Protein 7M3P (pdb70)

Organism: Saccharomyces cerevisiae (strain ATCC 204508 / S288c) (NCBI:txid559292)

Sequence (332 aa):
GERKISRIHLVSEPSITHFLQVSWEKTLESGFVITLTDGHSAWTGTVSESEISQEADDMAMEKGKYVGELRKALLSVYTFNFSKESCYFFFEKNLKDVSFRLGSFNLEKVENPAEVIRELICYCLDEIKSLKHEIKELRKEKNDTLNNYDTLEEETDDLKNRLQALEKRKISRIHLVSEPSITHFLQVSWTLESGFVITLTDGHSAWTGTVSESEISQEADDMAMEKGKYVGELRKALLSVYTFNFSKESCYFFFEKNLKDVSFRLGSFNLEKVENPAEVIRELICYCLDEIKSLKHEIKELRKEKNDTLNNYDTLEEETDDLKNRLQALEK

Structure (mmCIF, N/CA/C/O backbone):
data_7M3P
#
_entry.id   7M3P
#
_cell.length_a   38.131
_cell.length_b   52.168
_cell.length_c   55.916
_cell.angle_alpha   100.804
_cell.angle_beta   94.148
_cell.angle_gamma   112.831
#
_symmetry.space_group_name_H-M   'P 1'
#
loop_
_entity.id
_entity.type
_entity.pdbx_description
1 polyme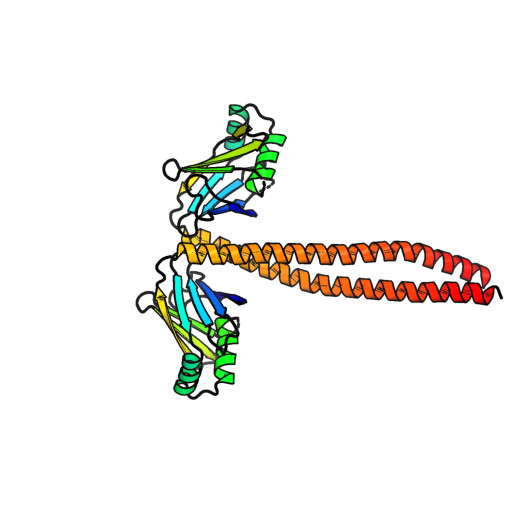r Xrcc4-Spc110p(164-207)
2 water water
#
loop_
_atom_site.group_PDB
_atom_site.id
_atom_site.type_symbol
_atom_site.label_atom_id
_atom_site.label_alt_id
_atom_site.label_comp_id
_atom_site.label_asym_id
_atom_site.label_entity_id
_atom_site.label_seq_id
_atom_site.pdbx_PDB_ins_code
_atom_site.Cartn_x
_atom_site.Cartn_y
_atom_site.Cartn_z
_atom_site.occupancy
_atom_site.B_iso_or_equiv
_atom_site.auth_seq_id
_atom_site.auth_comp_id
_atom_site.auth_asym_id
_atom_site.auth_atom_id
_atom_site.pdbx_PDB_model_num
ATOM 1 N N . GLY A 1 8 ? -12.99431 -35.29092 40.41110 1.000 65.60912 1 GLY A N 1
ATOM 2 C CA . GLY A 1 8 ? -12.49171 -35.64952 41.77083 1.000 63.25176 1 GLY A CA 1
ATOM 3 C C . GLY A 1 8 ? -12.16377 -34.43732 42.62449 1.000 60.02485 1 GLY A C 1
ATOM 4 O O . GLY A 1 8 ? -12.44416 -33.30222 42.23630 1.000 61.68482 1 GLY A O 1
ATOM 8 N N . GLU A 1 9 ? -11.56832 -34.67542 43.79221 1.000 55.41133 2 GLU A N 1
ATOM 9 C CA . GLU A 1 9 ? -11.22291 -33.61514 44.72422 1.000 50.88415 2 GLU A CA 1
ATOM 10 C C . GLU A 1 9 ? -9.71022 -33.53831 44.88597 1.000 43.25865 2 GLU A C 1
ATOM 11 O O . GLU A 1 9 ? -8.96948 -34.45174 44.50622 1.000 41.61631 2 GLU A O 1
ATOM 23 N N . ARG A 1 10 ? -9.25477 -32.42233 45.44497 1.000 38.68069 3 ARG A N 1
ATOM 24 C CA . ARG A 1 10 ? -7.83537 -32.23615 45.68552 1.000 34.30382 3 ARG A CA 1
ATOM 25 C C . ARG A 1 10 ? -7.65182 -31.30052 46.86531 1.000 33.30078 3 ARG A C 1
ATOM 26 O O . ARG A 1 10 ? -8.57993 -30.60886 47.29652 1.000 33.67096 3 ARG A O 1
ATOM 47 N N . LYS A 1 11 ? -6.42986 -31.29732 47.37791 1.000 32.40875 4 LYS A N 1
ATOM 48 C CA . LYS A 1 11 ? -6.00400 -30.36541 48.40471 1.000 33.94660 4 LYS A CA 1
ATOM 49 C C . LYS A 1 11 ? -4.59188 -29.93151 48.05592 1.000 30.94365 4 LYS A C 1
ATOM 50 O O . LYS A 1 11 ? -3.73722 -30.77738 47.76875 1.000 29.47002 4 LYS A O 1
ATOM 69 N N . ILE A 1 12 ? -4.36519 -28.62058 48.04575 1.000 30.31923 5 ILE A N 1
ATOM 70 C CA . ILE A 1 12 ? -3.05830 -28.03325 47.77366 1.000 28.81069 5 ILE A CA 1
ATOM 71 C C . ILE A 1 12 ? -2.54629 -27.44986 49.07831 1.000 30.32125 5 ILE A C 1
ATOM 72 O O . ILE A 1 12 ? -3.22946 -26.63412 49.70583 1.000 31.34372 5 ILE A O 1
ATOM 88 N N . SER A 1 13 ? -1.34522 -27.85246 49.47787 1.000 28.59687 6 SER A N 1
ATOM 89 C CA . SER A 1 13 ? -0.76279 -27.40428 50.73117 1.000 29.75758 6 SER A CA 1
ATOM 90 C C . SER A 1 13 ? 0.61591 -26.82173 50.47018 1.000 26.99818 6 SER A C 1
ATOM 91 O O . SER A 1 13 ? 1.31855 -27.25573 49.55656 1.000 26.85948 6 SER A O 1
ATOM 99 N N . ARG A 1 14 ? 0.98684 -25.82791 51.26535 1.000 25.56772 7 ARG A N 1
ATOM 100 C CA . ARG A 1 14 ? 2.33447 -25.28550 51.24756 1.000 24.65022 7 ARG A CA 1
ATOM 101 C C . ARG A 1 14 ? 3.18043 -26.03631 52.26667 1.000 23.57913 7 ARG A C 1
ATOM 102 O O . ARG A 1 14 ? 2.75814 -26.22475 53.40922 1.000 23.73121 7 ARG A O 1
ATOM 123 N N . ILE A 1 15 ? 4.36626 -26.48044 51.84443 1.000 24.11156 8 ILE A N 1
ATOM 124 C CA . ILE A 1 15 ? 5.30542 -27.14347 52.73820 1.000 25.88791 8 ILE A CA 1
ATOM 125 C C . ILE A 1 15 ? 6.70177 -26.58932 52.50804 1.000 26.04632 8 ILE A C 1
ATOM 126 O O . ILE A 1 15 ? 7.00061 -26.00356 51.46581 1.000 25.98348 8 ILE A O 1
ATOM 142 N N . HIS A 1 16 ? 7.55423 -26.77805 53.50914 1.000 28.12964 9 HIS A N 1
ATOM 143 C CA . HIS A 1 16 ? 8.98250 -26.54207 53.38294 1.000 29.89501 9 HIS A CA 1
ATOM 144 C C . HIS A 1 16 ? 9.72204 -27.86705 53.51535 1.000 30.37578 9 HIS A C 1
ATOM 145 O O . HIS A 1 16 ? 9.32482 -28.73835 54.29459 1.000 30.33154 9 HIS A O 1
ATOM 159 N N . LEU A 1 17 ? 10.78508 -28.02016 52.73081 1.000 31.43547 10 LEU A N 1
ATOM 160 C CA . LEU A 1 17 ? 11.59735 -29.22287 52.74426 1.000 34.18502 10 LEU A CA 1
ATOM 161 C C . LEU A 1 17 ? 12.78840 -29.04001 53.67043 1.000 34.77767 10 LEU A C 1
ATOM 162 O O . LEU A 1 17 ? 13.38685 -27.96143 53.72464 1.000 35.31703 10 LEU A O 1
ATOM 178 N N . VAL A 1 18 ? 13.12876 -30.10712 54.39894 1.000 36.30703 11 VAL A N 1
ATOM 179 C CA . VAL A 1 18 ? 14.27916 -30.05361 55.29701 1.000 38.19016 11 VAL A CA 1
ATOM 180 C C . VAL A 1 18 ? 15.51863 -29.60429 54.53930 1.000 42.16009 11 VAL A C 1
ATOM 181 O O . VAL A 1 18 ? 16.31571 -28.80916 55.04808 1.000 43.11025 11 VAL A O 1
ATOM 194 N N . SER A 1 19 ? 15.69041 -30.08490 53.30520 1.000 45.24770 12 SER A N 1
ATOM 195 C CA . SER A 1 19 ? 16.90282 -29.82091 52.53702 1.000 50.96357 12 SER A CA 1
ATOM 196 C C . SER A 1 19 ? 16.84229 -28.53667 51.71340 1.000 51.33252 12 SER A C 1
ATOM 197 O O . SER A 1 19 ? 17.84686 -28.17547 51.09081 1.000 54.86466 12 SER A O 1
ATOM 205 N N . GLU A 1 20 ? 15.70752 -27.84524 51.68056 1.000 48.49480 13 GLU A N 1
ATOM 206 C CA . GLU A 1 20 ? 15.57881 -26.56604 50.97548 1.000 49.01092 13 GLU A CA 1
ATOM 207 C C . GLU A 1 20 ? 14.69048 -25.64450 51.79153 1.000 42.75144 13 GLU A C 1
ATOM 208 O O . GLU A 1 20 ? 13.60460 -25.24240 51.34850 1.000 40.56768 13 GLU A O 1
ATOM 220 N N . PRO A 1 21 ? 15.12212 -25.26118 52.99522 1.000 40.04582 14 PRO A N 1
ATOM 221 C CA . PRO A 1 21 ? 14.20722 -24.57254 53.91790 1.000 35.96395 14 PRO A CA 1
ATOM 222 C C . PRO A 1 21 ? 13.71663 -23.22018 53.42543 1.000 32.83501 14 PRO A C 1
ATOM 223 O O . PRO A 1 21 ? 12.65397 -22.77431 53.87295 1.000 30.80063 14 PRO A O 1
ATOM 234 N N . SER A 1 22 ? 14.44566 -22.54128 52.53631 1.000 33.95494 15 SER A N 1
ATOM 235 C CA . SER A 1 22 ? 14.04165 -21.19189 52.13898 1.000 33.46997 15 SER A CA 1
ATOM 236 C C . SER A 1 22 ? 12.85218 -21.16778 51.17765 1.000 34.08515 15 SER A C 1
ATOM 237 O O . SER A 1 22 ? 12.05876 -20.22025 51.21127 1.000 33.68527 15 SER A O 1
ATOM 245 N N . ILE A 1 23 ? 12.71876 -22.16334 50.31882 1.000 34.78241 16 ILE A N 1
ATOM 246 C CA . ILE A 1 23 ? 11.77882 -22.12298 49.20276 1.000 33.85944 16 ILE A CA 1
ATOM 247 C C . ILE A 1 23 ? 10.47013 -22.78353 49.60883 1.000 30.80952 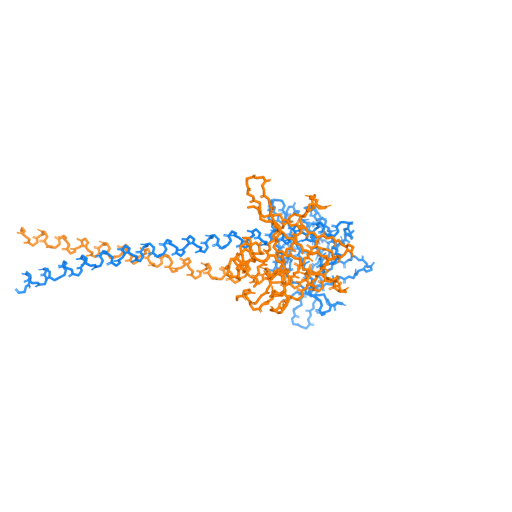16 ILE A C 1
ATOM 248 O O . ILE A 1 23 ? 10.46152 -23.83923 50.24877 1.000 29.34435 16 ILE A O 1
ATOM 264 N N . THR A 1 24 ? 9.35371 -22.17527 49.22221 1.000 28.04662 17 THR A N 1
ATOM 265 C CA . THR A 1 24 ? 8.06073 -22.80985 49.41801 1.000 26.54216 17 THR A CA 1
ATOM 266 C C . THR A 1 24 ? 7.82725 -23.83441 48.31591 1.000 24.42659 17 THR A C 1
ATOM 267 O O . THR A 1 24 ? 8.01320 -23.54228 47.13224 1.000 25.35849 17 THR A O 1
ATOM 278 N N . HIS A 1 25 ? 7.47556 -25.04913 48.71306 1.000 23.12420 18 HIS A N 1
ATOM 279 C CA . HIS A 1 25 ? 7.01110 -26.07343 47.79824 1.000 23.53388 18 HIS A CA 1
ATOM 280 C C . HIS A 1 25 ? 5.51371 -26.24935 47.99009 1.000 22.25816 18 HIS A C 1
ATOM 281 O O . HIS A 1 25 ? 4.95546 -25.90517 49.03470 1.000 22.36326 18 HIS A O 1
ATOM 295 N N . PHE A 1 26 ? 4.86760 -26.78632 46.96366 1.000 22.76568 19 PHE A N 1
ATOM 296 C CA . PHE A 1 26 ? 3.43711 -27.03408 46.98338 1.000 23.21501 19 PHE A CA 1
ATOM 297 C C . PHE A 1 26 ? 3.22125 -28.52805 46.84212 1.000 25.23434 19 PHE A C 1
ATOM 298 O O . PHE A 1 26 ? 3.83747 -29.17540 45.98860 1.000 26.09672 19 PHE A O 1
ATOM 315 N N . LEU A 1 27 ? 2.37927 -29.06514 47.70544 1.000 26.42344 20 LEU A N 1
ATOM 316 C CA . LEU A 1 27 ? 1.97780 -30.45939 47.66912 1.000 29.46400 20 LEU A CA 1
ATOM 317 C C . LEU A 1 27 ? 0.52455 -30.51400 47.22898 1.000 30.00022 20 LEU A C 1
ATOM 318 O O . LEU A 1 27 ? -0.34502 -29.93992 47.88969 1.000 30.04758 20 LEU A O 1
ATOM 334 N N . GLN A 1 28 ? 0.27279 -31.18111 46.10878 1.000 34.14226 21 GLN A N 1
ATOM 335 C CA . GLN A 1 28 ? -1.06750 -31.34016 45.55739 1.000 32.96341 21 GLN A CA 1
ATOM 336 C C . GLN A 1 28 ? -1.43493 -32.81448 45.63226 1.000 31.41036 21 GLN A C 1
ATOM 337 O O . GLN A 1 28 ? -0.83698 -33.64780 44.93971 1.000 32.16373 21 GLN A O 1
ATOM 351 N N . VAL A 1 29 ? -2.40810 -33.13716 46.47211 1.000 30.63306 22 VAL A N 1
ATOM 352 C CA . VAL A 1 29 ? -2.91629 -34.49667 46.60114 1.000 29.33540 22 VAL A CA 1
ATOM 353 C C . VAL A 1 29 ? -4.33096 -34.51662 46.05649 1.000 29.09677 22 VAL A C 1
ATOM 354 O O . VAL A 1 29 ? -5.15288 -33.65820 46.40662 1.000 27.85937 22 VAL A O 1
ATOM 367 N N . SER A 1 30 ? -4.61508 -35.48812 45.19865 1.000 30.20673 23 SER A N 1
ATOM 368 C CA . SER A 1 30 ? -5.92573 -35.61282 44.59393 1.000 33.10554 23 SER A CA 1
ATOM 369 C C . SER A 1 30 ? -6.35793 -37.06662 44.62444 1.000 36.34203 23 SER A C 1
ATOM 370 O O . SER A 1 30 ? -5.53173 -37.98273 44.66877 1.000 35.61281 23 SER A O 1
ATOM 378 N N . TRP A 1 31 ? -7.66569 -37.26932 44.59736 1.000 40.06265 24 TRP A N 1
ATOM 379 C CA . TRP A 1 31 ? -8.20993 -38.61413 44.62183 1.000 46.09575 24 TRP A CA 1
ATOM 380 C C . TRP A 1 31 ? -9.51247 -38.62953 43.83890 1.000 50.94458 24 TRP A C 1
ATOM 381 O O . TRP A 1 31 ? -10.29607 -37.67629 43.90084 1.000 50.37821 24 TRP A O 1
ATOM 402 N N . GLU A 1 32 ? -9.71609 -39.70814 43.07970 1.000 56.27766 25 GLU A N 1
ATOM 403 C CA . GLU A 1 32 ? -10.92833 -39.85235 42.28099 1.000 62.87807 25 GLU A CA 1
ATOM 404 C C . GLU A 1 32 ? -12.12409 -40.17431 43.16642 1.000 64.07541 25 GLU A C 1
ATOM 405 O O . GLU A 1 32 ? -13.14544 -39.47868 43.13182 1.000 66.12136 25 GLU A O 1
ATOM 417 N N . LYS A 1 33 ? -12.01746 -41.23746 43.96060 1.000 62.84657 26 LYS A N 1
ATOM 418 C CA . LYS A 1 33 ? -13.08960 -41.62615 44.86612 1.000 62.99849 26 LYS A CA 1
ATOM 419 C C . LYS A 1 33 ? -12.81176 -41.10045 46.26535 1.000 58.40426 26 LYS A C 1
ATOM 420 O O . LYS A 1 33 ? -13.43411 -40.13182 46.70880 1.000 58.10281 26 LYS A O 1
ATOM 439 N N . THR A 1 34 ? -11.88211 -41.74150 46.96607 1.000 55.40488 27 THR A N 1
ATOM 440 C CA . THR A 1 34 ? -11.49171 -41.33382 48.30412 1.000 53.15628 27 THR A CA 1
ATOM 441 C C . THR A 1 34 ? -10.00024 -41.58584 48.46049 1.000 48.27523 27 THR A C 1
ATOM 442 O O . THR A 1 34 ? -9.39648 -42.35769 47.71163 1.000 47.54429 27 THR A O 1
ATOM 453 N N . LEU A 1 35 ? -9.40619 -40.89630 49.43262 1.000 44.96568 28 LEU A N 1
ATOM 454 C CA . LEU A 1 35 ? -7.98028 -41.04489 49.68474 1.000 43.03613 28 LEU A CA 1
ATOM 455 C C . LEU A 1 35 ? -7.62137 -42.50112 49.94181 1.000 44.75015 28 LEU A C 1
ATOM 456 O O . LEU A 1 35 ? -6.61639 -43.00786 49.42868 1.000 44.24794 28 LEU A O 1
ATOM 472 N N . GLU A 1 36 ? -8.44924 -43.19806 50.71901 1.000 46.98347 29 GLU A N 1
ATOM 473 C CA . GLU A 1 36 ? -8.16330 -44.58293 51.06227 1.000 50.93530 29 GLU A CA 1
ATOM 474 C C . GLU A 1 36 ? -8.21538 -45.50676 49.85198 1.000 47.80236 29 GLU A C 1
ATOM 475 O O . GLU A 1 36 ? -7.64957 -46.60033 49.90337 1.000 49.09075 29 GLU A O 1
ATOM 487 N N . SER A 1 37 ? -8.85471 -45.09692 48.75711 1.000 47.63496 30 SER A N 1
ATOM 488 C CA . SER A 1 37 ? -8.98308 -45.96148 47.59266 1.000 49.37489 30 SER A CA 1
ATOM 489 C C . SER A 1 37 ? -7.99766 -45.59935 46.48861 1.000 47.19608 30 SER A C 1
ATOM 490 O O . SER A 1 37 ? -8.14896 -46.06292 45.35460 1.000 48.30984 30 SER A O 1
ATOM 498 N N . GLY A 1 38 ? -6.98611 -44.79693 46.80016 1.000 45.13949 31 GLY A N 1
ATOM 499 C CA . GLY A 1 38 ? -5.98369 -44.42239 45.82312 1.000 43.15377 31 GLY A CA 1
ATOM 500 C C . GLY A 1 38 ? -5.92299 -42.92578 45.61150 1.000 39.54390 31 GLY A C 1
ATOM 501 O O . GLY A 1 38 ? -6.95948 -42.26148 45.53318 1.000 40.63335 31 GLY A O 1
ATOM 505 N N . PHE A 1 39 ? -4.71661 -42.37809 45.52013 1.000 36.95687 32 PHE A N 1
ATOM 506 C CA . PHE A 1 39 ? -4.56504 -40.94663 45.33487 1.000 33.88075 32 PHE A CA 1
ATOM 507 C C . PHE A 1 39 ? -3.33682 -40.67776 44.48322 1.000 33.08965 32 PHE A C 1
ATOM 508 O O . PHE A 1 39 ? -2.52637 -41.56965 44.21382 1.000 34.17829 32 PHE A O 1
ATOM 525 N N . VAL A 1 40 ? -3.22477 -39.42670 44.04976 1.000 33.42680 33 VAL A N 1
ATOM 526 C CA . VAL A 1 40 ? -2.08865 -38.93285 43.28440 1.000 34.21372 33 VAL A CA 1
ATOM 527 C C . VAL A 1 40 ? -1.45733 -37.80473 44.08643 1.000 33.23174 33 VAL A C 1
ATOM 528 O O . VAL A 1 40 ? -2.16713 -36.91761 44.57148 1.000 32.98041 33 VAL A O 1
ATOM 541 N N . ILE A 1 41 ? -0.13525 -37.83391 44.22957 1.000 34.29116 34 ILE A N 1
ATOM 542 C CA . ILE A 1 41 ? 0.58745 -36.86563 45.05257 1.000 34.98795 34 ILE A CA 1
ATOM 543 C C . ILE A 1 41 ? 1.62645 -36.17859 44.17669 1.000 35.30465 34 ILE A C 1
ATOM 544 O O . ILE A 1 41 ? 2.48421 -36.84429 43.58144 1.000 35.76290 34 ILE A O 1
ATOM 560 N N . THR A 1 42 ? 1.54752 -34.84989 44.09767 1.000 36.95742 35 THR A N 1
ATOM 561 C CA . THR A 1 42 ? 2.43366 -34.05778 43.25596 1.000 36.24737 35 THR A CA 1
ATOM 562 C C . THR A 1 42 ? 3.11991 -32.98608 44.08992 1.000 33.71185 35 THR A C 1
ATOM 563 O O . THR A 1 42 ? 2.47370 -32.29200 44.88483 1.000 32.13772 35 THR A O 1
ATOM 574 N N . LEU A 1 43 ? 4.42413 -32.84860 43.88706 1.000 33.30323 36 LEU A N 1
ATOM 575 C CA . LEU A 1 43 ? 5.24842 -31.86943 44.57859 1.000 31.88628 36 LEU A CA 1
ATOM 576 C C . LEU A 1 43 ? 5.83701 -30.95276 43.52180 1.000 30.03757 36 LEU A C 1
ATOM 577 O O . LEU A 1 43 ? 6.30008 -31.42973 42.48227 1.000 31.52688 36 LEU A O 1
ATOM 593 N N . THR A 1 44 ? 5.79556 -29.64489 43.76609 1.000 28.55035 37 THR A N 1
ATOM 594 C CA . THR A 1 44 ? 6.32195 -28.70300 42.78838 1.000 27.91061 37 THR A CA 1
ATOM 595 C C . THR A 1 44 ? 6.88367 -27.47387 43.48883 1.000 27.44124 37 THR A C 1
ATOM 596 O O . THR A 1 44 ? 6.34566 -27.02175 44.50628 1.000 25.79514 37 THR A O 1
ATOM 607 N N . ASP A 1 45 ? 7.98638 -26.95414 42.94074 1.000 27.73152 38 ASP A N 1
ATOM 608 C CA . ASP A 1 45 ? 8.57519 -25.69528 43.37834 1.000 27.08583 38 ASP A CA 1
ATOM 609 C C . ASP A 1 45 ? 8.22941 -24.52669 42.44698 1.000 27.16191 38 ASP A C 1
ATOM 610 O O . ASP A 1 45 ? 8.84430 -23.45962 42.54054 1.000 23.49972 38 ASP A O 1
ATOM 619 N N . GLY A 1 46 ? 7.24249 -24.69201 41.56833 1.000 26.52082 39 GLY A N 1
ATOM 620 C CA . GLY A 1 46 ? 6.97000 -23.67218 40.57689 1.000 27.31892 39 GLY A CA 1
ATOM 621 C C . GLY A 1 46 ? 7.89887 -23.69786 39.38618 1.000 30.20582 39 GLY A C 1
ATOM 622 O O . GLY A 1 46 ? 7.85985 -22.77304 38.56417 1.000 30.53864 39 GLY A O 1
ATOM 626 N N . HIS A 1 47 ? 8.76105 -24.71035 39.28984 1.000 32.39883 40 HIS A N 1
ATOM 627 C CA . HIS A 1 47 ? 9.61690 -24.89709 38.12902 1.000 35.15321 40 HIS A CA 1
ATOM 628 C C . HIS A 1 47 ? 9.55816 -26.34552 37.65740 1.000 36.54800 40 HIS A C 1
ATOM 629 O O . HIS A 1 47 ? 9.18075 -26.61495 36.51168 1.000 37.53083 40 HIS A O 1
ATOM 643 N N . SER A 1 48 ? 9.92533 -27.28006 38.52828 1.000 35.44300 41 SER A N 1
ATOM 644 C CA . SER A 1 48 ? 9.79153 -28.70200 38.25503 1.000 36.16221 41 SER A CA 1
ATOM 645 C C . SER A 1 48 ? 8.63882 -29.26733 39.06847 1.000 33.31224 41 SER A C 1
ATOM 646 O O . SER A 1 48 ? 8.11041 -28.62753 39.98483 1.000 31.72247 41 SER A O 1
ATOM 654 N N . ALA A 1 49 ? 8.23756 -30.48200 38.71680 1.000 33.47300 42 ALA A N 1
ATOM 655 C CA . ALA A 1 49 ? 7.19534 -31.15985 39.46560 1.000 31.95013 42 ALA A CA 1
ATOM 656 C C . ALA A 1 49 ? 7.50255 -32.64619 39.50195 1.000 33.97028 42 ALA A C 1
ATOM 657 O O . ALA A 1 49 ? 8.02493 -33.20274 38.53483 1.000 35.14700 42 ALA A O 1
ATOM 664 N N . TRP A 1 50 ? 7.16369 -33.28528 40.61786 1.000 34.07551 43 TRP A N 1
ATOM 665 C CA . TRP A 1 50 ? 7.30364 -34.72759 40.75591 1.000 35.22658 43 TRP A CA 1
ATOM 666 C C . TRP A 1 50 ? 5.95675 -35.29946 41.17197 1.000 34.29015 43 TRP A C 1
ATOM 667 O O . TRP A 1 50 ? 5.27657 -34.72420 42.02549 1.000 32.42813 43 TRP A O 1
ATOM 688 N N . THR A 1 51 ? 5.56880 -36.42344 40.56989 1.000 36.21434 44 THR A N 1
ATOM 689 C CA . THR A 1 51 ? 4.25998 -37.01206 40.81648 1.000 36.72871 44 THR A CA 1
ATOM 690 C C . THR A 1 51 ? 4.39226 -38.50430 41.07161 1.000 36.99998 44 THR A C 1
ATOM 691 O O . THR A 1 51 ? 5.25498 -39.17144 40.49800 1.000 38.17346 44 THR A O 1
ATOM 702 N N . GLY A 1 52 ? 3.53301 -39.01513 41.94472 1.000 36.44831 45 GLY A N 1
ATOM 703 C CA . GLY A 1 52 ? 3.44383 -40.43632 42.19536 1.000 37.26475 45 GLY A CA 1
ATOM 704 C C . GLY A 1 52 ? 2.00187 -40.85554 42.37276 1.000 37.99904 45 GLY A C 1
ATOM 705 O O . GLY A 1 52 ? 1.19271 -40.10342 42.92050 1.000 35.85120 45 GLY A O 1
ATOM 709 N N . THR A 1 53 ? 1.67163 -42.04887 41.90377 1.000 39.80894 46 THR A N 1
ATOM 710 C CA . THR A 1 53 ? 0.34441 -42.61627 42.05979 1.000 43.44288 46 THR A CA 1
ATOM 711 C C . THR A 1 53 ? 0.39956 -43.66740 43.15732 1.000 43.50110 46 THR A C 1
ATOM 712 O O . THR A 1 53 ? 1.29590 -44.51593 43.16262 1.000 44.42076 46 THR A O 1
ATOM 723 N N . VAL A 1 54 ? -0.53201 -43.58735 44.10202 1.000 32.74014 47 VAL A N 1
ATOM 724 C CA . VAL A 1 54 ? -0.57352 -44.50060 45.23402 1.000 31.13423 47 VAL A CA 1
ATOM 725 C C . VAL A 1 54 ? -1.88072 -45.27412 45.14725 1.000 31.53618 47 VAL A C 1
ATOM 726 O O . VAL A 1 54 ? -2.96497 -44.70092 45.31483 1.000 30.93286 47 VAL A O 1
ATOM 739 N N . SER A 1 55 ? -1.78353 -46.57235 44.88299 1.000 31.90283 48 SER A N 1
ATOM 740 C CA . SER A 1 55 ? -2.96993 -47.39796 44.74092 1.000 32.42235 48 SER A CA 1
ATOM 741 C C . SER A 1 55 ? -3.52244 -47.81149 46.10331 1.000 32.50375 48 SER A C 1
ATOM 742 O O . SER A 1 55 ? -2.86795 -47.70019 47.14670 1.000 30.07250 48 SER A O 1
ATOM 750 N N . GLU A 1 56 ? -4.75163 -48.32475 46.06573 1.000 32.42649 49 GLU A N 1
ATOM 751 C CA . GLU A 1 56 ? -5.40963 -48.78999 47.27456 1.000 33.61886 49 GLU A CA 1
ATOM 752 C C . GLU A 1 56 ? -4.58534 -49.86974 47.96053 1.000 32.97486 49 GLU A C 1
ATOM 753 O O . GLU A 1 56 ? -4.40861 -49.84069 49.18458 1.000 31.51373 49 GLU A O 1
ATOM 765 N N . SER A 1 57 ? -4.06086 -50.82376 47.18485 1.000 34.01188 50 SER A N 1
ATOM 766 C CA . SER A 1 57 ? -3.26179 -51.90272 47.76093 1.000 33.67825 50 SER A CA 1
ATOM 767 C C . SER A 1 57 ? -1.90568 -51.40658 48.25269 1.000 31.97749 50 SER A C 1
ATOM 768 O O . SER A 1 57 ? -1.35283 -51.96918 49.20409 1.000 31.50258 50 SER A O 1
ATOM 776 N N . GLU A 1 58 ? -1.35161 -50.36250 47.63177 1.000 31.29113 51 GLU A N 1
ATOM 777 C CA . GLU A 1 58 ? -0.08294 -49.82118 48.11495 1.000 33.28887 51 GLU A CA 1
ATOM 778 C C . GLU A 1 58 ? -0.24458 -49.16774 49.48017 1.000 30.82561 51 GLU A C 1
ATOM 779 O O . GLU A 1 58 ? 0.67357 -49.22808 50.30752 1.000 29.74242 51 GLU A O 1
ATOM 791 N N . ILE A 1 59 ? -1.40090 -48.56025 49.74384 1.000 28.57256 52 ILE A N 1
ATOM 792 C CA . ILE A 1 59 ? -1.66492 -47.99334 51.05964 1.000 29.60066 52 ILE A CA 1
ATOM 793 C C . ILE A 1 59 ? -1.73803 -49.10202 52.10658 1.000 28.05459 52 ILE A C 1
ATOM 794 O O . ILE A 1 59 ? -1.12583 -49.01149 53.17020 1.000 27.46799 52 ILE A O 1
ATOM 810 N N . SER A 1 60 ? -2.47364 -50.17089 51.79756 1.000 29.87829 53 SER A N 1
ATOM 811 C CA . SER A 1 60 ? -2.58467 -51.26636 52.75754 1.000 32.65815 53 SER A CA 1
ATOM 812 C C . SER A 1 60 ? -1.23717 -51.94449 52.96857 1.000 30.93976 53 SER A C 1
ATOM 813 O O . SER A 1 60 ? -0.91214 -52.34792 54.09151 1.000 29.97613 53 SER A O 1
ATOM 821 N N . GLN A 1 61 ? -0.42597 -52.05783 51.91106 1.000 32.55742 54 GLN A N 1
ATOM 822 C CA . GLN A 1 61 ? 0.89336 -52.66287 52.05812 1.000 34.54963 54 GLN A CA 1
ATOM 823 C C . GLN A 1 61 ? 1.82257 -51.77342 52.86964 1.000 30.72688 54 GLN A C 1
ATOM 824 O O . GLN A 1 61 ? 2.63364 -52.27142 53.65909 1.000 29.28232 54 GLN A O 1
ATOM 838 N N . GLU A 1 62 ? 1.74729 -50.45772 52.66607 1.000 30.28452 55 GLU A N 1
ATOM 839 C CA . GLU A 1 62 ? 2.57519 -49.54912 53.44837 1.000 30.97041 55 GLU A CA 1
ATOM 840 C C . GLU A 1 62 ? 2.19343 -49.59599 54.92236 1.000 28.23164 55 GLU A C 1
ATOM 841 O O . GLU A 1 62 ? 3.06730 -49.61981 55.79872 1.000 26.69475 55 GLU A O 1
ATOM 853 N N . ALA A 1 63 ? 0.89264 -49.59583 55.21837 1.000 27.74829 56 ALA A N 1
ATOM 854 C CA . ALA A 1 63 ? 0.45595 -49.72346 56.60297 1.000 27.22615 56 ALA A CA 1
ATOM 855 C C . ALA A 1 63 ? 0.98648 -51.01221 57.22546 1.000 26.83154 56 ALA A C 1
ATOM 856 O O . ALA A 1 63 ? 1.50201 -50.99635 58.34838 1.000 26.82808 56 ALA A O 1
ATOM 863 N N . ASP A 1 64 ? 0.88676 -52.13368 56.50460 1.000 27.15831 57 ASP A N 1
ATOM 864 C CA . ASP A 1 64 ? 1.41822 -53.40253 57.01167 1.000 27.92965 57 ASP A CA 1
ATOM 865 C C . ASP A 1 64 ? 2.93144 -53.33949 57.23025 1.000 27.74477 57 ASP A C 1
ATOM 866 O O . ASP A 1 64 ? 3.44315 -53.81127 58.25459 1.000 26.89658 57 ASP A O 1
ATOM 875 N N . ASP A 1 65 ? 3.67880 -52.82475 56.24790 1.000 28.47911 58 ASP A N 1
ATOM 876 C CA . ASP A 1 65 ? 5.12538 -52.72096 56.42497 1.000 30.02609 58 ASP A CA 1
ATOM 877 C C . ASP A 1 65 ? 5.47738 -51.88454 57.65344 1.000 31.84098 58 ASP A C 1
ATOM 878 O O . ASP A 1 65 ? 6.49900 -52.13590 58.30484 1.000 32.15320 58 ASP A O 1
ATOM 887 N N . MET A 1 66 ? 4.63984 -50.90270 57.99271 1.000 34.99801 59 MET A N 1
ATOM 888 C CA . MET A 1 66 ? 4.83512 -50.04000 59.15323 1.000 39.44565 59 MET A CA 1
ATOM 889 C C . MET A 1 66 ? 4.27412 -50.63640 60.43886 1.000 36.23220 59 MET A C 1
ATOM 890 O O . MET A 1 66 ? 4.40761 -50.01713 61.50067 1.000 37.14904 59 MET A O 1
ATOM 904 N N . ALA A 1 67 ? 3.65025 -51.81249 60.37134 1.000 32.43746 60 ALA A N 1
ATOM 905 C CA . ALA A 1 67 ? 3.03019 -52.43220 61.54025 1.000 30.85679 60 ALA A CA 1
ATOM 906 C C . ALA A 1 67 ? 2.03556 -51.47288 62.18288 1.000 31.32021 60 ALA A C 1
ATOM 907 O O . ALA A 1 67 ? 1.93352 -51.37419 63.40628 1.000 32.28551 60 ALA A O 1
ATOM 914 N N . MET A 1 68 ? 1.31024 -50.74344 61.34208 1.000 31.13303 61 MET A N 1
ATOM 915 C CA . MET A 1 68 ? 0.32551 -49.77119 61.78373 1.000 32.71707 61 MET A CA 1
ATOM 916 C C . MET A 1 68 ? -1.05374 -50.17137 61.28281 1.000 31.48832 61 MET A C 1
ATOM 917 O O . MET A 1 68 ? -1.20300 -50.65029 60.15209 1.000 29.63834 61 MET A O 1
ATOM 931 N N . GLU A 1 69 ? -2.05894 -49.97597 62.13456 1.000 33.26881 62 GLU A N 1
ATOM 932 C CA . GLU A 1 69 ? -3.44003 -50.20131 61.73345 1.000 34.83505 62 GLU A CA 1
ATOM 933 C C . GLU A 1 69 ? -3.80445 -49.27251 60.57826 1.000 33.98268 62 GLU A C 1
ATOM 934 O O . GLU A 1 69 ? -3.48360 -48.08054 60.58774 1.000 33.87673 62 GLU A O 1
ATOM 946 N N . LYS A 1 70 ? -4.47988 -49.83520 59.57282 1.000 34.12968 63 LYS A N 1
ATOM 947 C CA . LYS A 1 70 ? -4.68855 -49.12355 58.31327 1.000 36.85834 63 LYS A CA 1
ATOM 948 C C . LYS A 1 70 ? -5.39384 -47.78957 58.53103 1.000 38.67601 63 LYS A C 1
ATOM 949 O O . LYS A 1 70 ? -4.97540 -46.75789 57.99112 1.000 39.57164 63 LYS A O 1
ATOM 968 N N . GLY A 1 71 ? -6.47270 -47.79140 59.31807 1.000 33.34101 64 GLY A N 1
ATOM 969 C CA . GLY A 1 71 ? -7.16468 -46.54844 59.62448 1.000 34.20444 64 GLY A CA 1
ATOM 970 C C . GLY A 1 71 ? -6.24909 -45.49020 60.20776 1.000 34.86391 64 GLY A C 1
ATOM 971 O O . GLY A 1 71 ? -6.33951 -44.31312 59.85057 1.000 34.07430 64 GLY A O 1
ATOM 975 N N . LYS A 1 72 ? -5.34655 -45.89083 61.10814 1.000 36.30060 65 LYS A N 1
ATOM 976 C CA . LYS A 1 72 ? -4.43047 -44.92162 61.70376 1.000 39.41833 65 LYS A CA 1
ATOM 977 C C . LYS A 1 72 ? -3.43949 -44.41115 60.66878 1.000 33.57300 65 LYS A C 1
ATOM 978 O O . LYS A 1 72 ? -3.15942 -43.21166 60.59868 1.000 34.82462 65 LYS A O 1
ATOM 997 N N . TYR A 1 73 ? -2.88969 -45.31390 59.86202 1.000 31.77073 66 TYR A N 1
ATOM 998 C CA . TYR A 1 73 ? -2.00200 -44.89989 58.78297 1.000 28.98079 66 TYR A CA 1
ATOM 999 C C . TYR A 1 73 ? -2.69310 -43.89523 57.86832 1.000 29.05891 66 TYR A C 1
ATOM 1000 O O . TYR A 1 73 ? -2.12996 -42.84907 57.53281 1.000 27.64404 66 TYR A O 1
ATOM 1018 N N . VAL A 1 74 ? -3.92145 -44.20193 57.45122 1.000 29.41678 67 VAL A N 1
ATOM 1019 C CA . VAL A 1 74 ? -4.66564 -43.28670 56.58937 1.000 30.75729 67 VAL A CA 1
ATOM 1020 C C . VAL A 1 74 ? -4.91737 -41.97050 57.31073 1.000 30.56551 67 VAL A C 1
ATOM 1021 O O . VAL A 1 74 ? -4.77365 -40.89018 56.72842 1.000 31.33562 67 VAL A O 1
ATOM 1034 N N . GLY A 1 75 ? -5.29625 -42.03536 58.58802 1.000 31.20783 68 GLY A N 1
ATOM 1035 C CA . GLY A 1 75 ? -5.48550 -40.81046 59.34843 1.000 32.20516 68 GLY A CA 1
ATOM 1036 C C . GLY A 1 75 ? -4.24414 -39.93855 59.35458 1.000 32.62264 68 GLY A C 1
ATOM 1037 O O . GLY A 1 75 ? -4.33213 -38.71085 59.26571 1.000 32.23550 68 GLY A O 1
ATOM 1041 N N . GLU A 1 76 ? -3.06865 -40.56027 59.45482 1.000 32.30769 69 GLU A N 1
ATOM 1042 C CA . GLU A 1 76 ? -1.83144 -39.78819 59.45273 1.000 34.93201 69 GLU A CA 1
ATOM 1043 C C . GLU A 1 76 ? -1.56823 -39.18703 58.07985 1.000 34.19572 69 GLU A C 1
ATOM 1044 O O . GLU A 1 76 ? -1.17446 -38.02082 57.97326 1.000 34.59776 69 GLU A O 1
ATOM 1056 N N . LEU A 1 77 ? -1.79257 -39.96212 57.01595 1.000 34.32093 70 LEU A N 1
ATOM 1057 C CA . LEU A 1 77 ? -1.65725 -39.41523 55.67175 1.000 36.29870 70 LEU A CA 1
ATOM 1058 C C . LEU A 1 77 ? -2.50961 -38.16608 55.51106 1.000 38.03291 70 LEU A C 1
ATOM 1059 O O . LEU A 1 77 ? -2.05457 -37.15957 54.95945 1.000 39.91605 70 LEU A O 1
ATOM 1075 N N . ARG A 1 78 ? -3.75283 -38.21373 55.99081 1.000 41.18380 71 ARG A N 1
ATOM 1076 C CA . ARG A 1 78 ? -4.63897 -37.06250 55.86193 1.000 43.12837 71 ARG A CA 1
ATOM 1077 C C . ARG A 1 78 ? -4.06834 -35.84640 56.57468 1.000 41.75264 71 ARG A C 1
ATOM 1078 O O . ARG A 1 78 ? -3.97578 -34.75891 55.99160 1.000 40.99983 71 ARG A O 1
ATOM 1099 N N . LYS A 1 79 ? -3.69914 -36.00699 57.84851 1.000 40.89129 72 LYS A N 1
ATOM 1100 C CA . LYS A 1 79 ? -3.19357 -34.87649 58.61764 1.000 43.20364 72 LYS A CA 1
ATOM 1101 C C . LYS A 1 79 ? -1.93342 -34.29546 57.99082 1.000 42.42153 72 LYS A C 1
ATOM 1102 O O . LYS A 1 79 ? -1.74980 -33.07457 57.97845 1.000 44.05739 72 LYS A O 1
ATOM 1121 N N . ALA A 1 80 ? -1.05987 -35.14756 57.45132 1.000 41.43282 73 ALA A N 1
ATOM 1122 C CA . ALA A 1 80 ? 0.22502 -34.68218 56.93875 1.000 41.45741 73 ALA A CA 1
ATOM 1123 C C . ALA A 1 80 ? 0.14750 -34.20103 55.49040 1.000 41.50897 73 ALA A C 1
ATOM 1124 O O . ALA A 1 80 ? 0.71359 -33.15631 55.15166 1.000 42.64333 73 ALA A O 1
ATOM 1131 N N . LEU A 1 81 ? -0.53151 -34.94991 54.61864 1.000 39.94344 74 LEU A N 1
ATOM 1132 C CA . LEU A 1 81 ? -0.52583 -34.62879 53.19563 1.000 38.76808 74 LEU A CA 1
ATOM 1133 C C . LEU A 1 81 ? -1.62386 -33.65493 52.79961 1.000 39.13449 74 LEU A C 1
ATOM 1134 O O . LEU A 1 81 ? -1.48066 -32.94220 51.79775 1.000 38.27021 74 LEU A O 1
ATOM 1150 N N . LEU A 1 82 ? -2.71568 -33.60971 53.55536 1.000 41.04612 75 LEU A N 1
ATOM 1151 C CA . LEU A 1 82 ? -3.80166 -32.68732 53.27543 1.000 44.71043 75 LEU A CA 1
ATOM 1152 C C . LEU A 1 82 ? -3.77722 -31.45318 54.16739 1.000 48.85373 75 LEU A C 1
ATOM 1153 O O . LEU A 1 82 ? -4.38292 -30.43705 53.80530 1.000 51.62642 75 LEU A O 1
ATOM 1169 N N . SER A 1 83 ? -3.09283 -31.51854 55.30823 1.000 50.03861 76 SER A N 1
ATOM 1170 C CA . SER A 1 83 ? -3.01953 -30.40858 56.25501 1.000 53.89484 76 SER A CA 1
ATOM 1171 C C . SER A 1 83 ? -4.40598 -29.89063 56.61480 1.000 57.62810 76 SER A C 1
ATOM 1172 O O . SER A 1 83 ? -4.99010 -30.30602 57.61465 1.000 58.67542 76 SER A O 1
ATOM 1180 N N . VAL A 1 90 ? 3.16021 -32.08319 64.67652 1.000 52.77899 83 VAL A N 1
ATOM 1181 C CA . VAL A 1 90 ? 4.03215 -31.42647 63.70734 1.000 51.39347 83 VAL A CA 1
ATOM 1182 C C . VAL A 1 90 ? 4.66269 -32.45845 62.77913 1.000 49.29167 83 VAL A C 1
ATOM 1183 O O . VAL A 1 90 ? 5.21712 -33.45900 63.22823 1.000 49.99597 83 VAL A O 1
ATOM 1196 N N . TYR A 1 91 ? 4.58198 -32.19756 61.47809 1.000 47.52286 84 TYR A N 1
ATOM 1197 C CA . TYR A 1 91 ? 5.07512 -33.10726 60.45699 1.000 46.41022 84 TYR A CA 1
ATOM 1198 C C . TYR A 1 91 ? 6.19382 -32.43945 59.67277 1.000 45.80349 84 TYR A C 1
ATOM 1199 O O . TYR A 1 91 ? 6.11071 -31.25489 59.33504 1.000 45.30798 84 TYR A O 1
ATOM 1217 N N . THR A 1 92 ? 7.24081 -33.20459 59.39521 1.000 46.56120 85 THR A N 1
ATOM 1218 C CA . THR A 1 92 ? 8.37618 -32.74457 58.61442 1.000 46.37410 85 THR A CA 1
ATOM 1219 C C . THR A 1 92 ? 8.35172 -33.43321 57.25964 1.000 42.94274 85 THR A C 1
ATOM 1220 O O . THR A 1 92 ? 7.94064 -34.58885 57.14340 1.000 42.54235 85 THR A O 1
ATOM 1231 N N . PHE A 1 93 ? 8.81025 -32.72423 56.23621 1.000 40.66458 86 PHE A N 1
ATOM 1232 C CA . PHE A 1 93 ? 8.77136 -33.22557 54.87214 1.000 36.89320 86 PHE A CA 1
ATOM 1233 C C . PHE A 1 93 ? 10.18082 -33.28133 54.30857 1.000 38.41995 86 PHE A C 1
ATOM 1234 O O . PHE A 1 93 ? 10.96200 -32.34131 54.47924 1.000 38.55615 86 PHE A O 1
ATOM 1251 N N . ASN A 1 94 ? 10.50752 -34.39295 53.65760 1.000 39.77431 87 ASN A N 1
ATOM 1252 C CA . ASN A 1 94 ? 11.83154 -34.60944 53.09854 1.000 41.08341 87 ASN A CA 1
ATOM 1253 C C . ASN A 1 94 ? 11.70779 -34.96507 51.62860 1.000 41.13249 87 ASN A C 1
ATOM 1254 O O . ASN A 1 94 ? 10.83517 -35.74219 51.23470 1.000 40.63302 87 ASN A O 1
ATOM 1265 N N . PHE A 1 95 ? 12.59070 -34.39026 50.82509 1.000 42.69169 88 PHE A N 1
ATOM 1266 C CA . PHE A 1 95 ? 12.63911 -34.69265 49.40775 1.000 44.30862 88 PHE A CA 1
ATOM 1267 C C . PHE A 1 95 ? 14.00943 -34.30412 48.88962 1.000 46.69503 88 PHE A C 1
ATOM 1268 O O . PHE A 1 95 ? 14.54955 -33.26021 49.26195 1.000 45.78515 88 PHE A O 1
ATOM 1285 N N . SER A 1 96 ? 14.57121 -35.15989 48.04876 1.000 50.35639 89 SER A N 1
ATOM 1286 C CA . SER A 1 96 ? 15.83368 -34.87220 47.39062 1.000 53.89044 89 SER A CA 1
ATOM 1287 C C . SER A 1 96 ? 15.61702 -34.98731 45.89228 1.000 54.20359 89 SER A C 1
ATOM 1288 O O . SER A 1 96 ? 15.07201 -35.98696 45.41420 1.000 52.91707 89 SER A O 1
ATOM 1296 N N . LYS A 1 97 ? 16.00899 -33.94456 45.16346 1.000 56.72996 90 LYS A N 1
ATOM 1297 C CA . LYS A 1 97 ? 15.84203 -33.91862 43.71753 1.000 61.14725 90 LYS A CA 1
ATOM 1298 C C . LYS A 1 97 ? 16.79680 -34.86566 43.00767 1.000 66.54145 90 LYS A C 1
ATOM 1299 O O . LYS A 1 97 ? 16.68802 -35.02738 41.78676 1.000 68.48898 90 LYS A O 1
ATOM 1318 N N . GLU A 1 98 ? 17.71938 -35.49337 43.73925 1.000 69.49753 91 GLU A N 1
ATOM 1319 C CA . GLU A 1 98 ? 18.59101 -36.51230 43.17143 1.000 74.90276 91 GLU A CA 1
ATOM 1320 C C . GLU A 1 98 ? 18.00641 -37.91140 43.31757 1.000 74.68272 91 GLU A C 1
ATOM 1321 O O . GLU A 1 98 ? 18.15748 -38.73282 42.40791 1.000 77.43277 91 GLU A O 1
ATOM 1333 N N . SER A 1 99 ? 17.31500 -38.18967 44.42496 1.000 72.42255 92 SER A N 1
ATOM 1334 C CA . SER A 1 99 ? 16.72871 -39.50193 44.66534 1.000 72.61003 92 SER A CA 1
ATOM 1335 C C . SER A 1 99 ? 15.25294 -39.56567 44.30427 1.000 69.81432 92 SER A C 1
ATOM 1336 O O . SER A 1 99 ? 14.71870 -40.66809 44.14737 1.000 72.37124 92 SER A O 1
ATOM 1344 N N . CYS A 1 100 ? 14.58920 -38.41673 44.16711 1.000 64.87682 93 CYS A N 1
ATOM 1345 C CA . CYS A 1 100 ? 13.16438 -38.36197 43.84111 1.000 61.29507 93 CYS A CA 1
ATOM 1346 C C . CYS A 1 100 ? 12.34184 -39.16745 44.84460 1.000 57.72995 93 CYS A C 1
ATOM 1347 O O . CYS A 1 100 ? 11.33712 -39.79235 44.49912 1.000 57.87071 93 CYS A O 1
ATOM 1355 N N . TYR A 1 101 ? 12.77069 -39.13974 46.10326 1.000 56.00697 94 TYR A N 1
ATOM 1356 C CA . TYR A 1 101 ? 12.18931 -39.95504 47.16132 1.000 55.61776 94 TYR A CA 1
ATOM 1357 C C . TYR A 1 101 ? 11.65444 -39.03464 48.24470 1.000 50.96901 94 TYR A C 1
ATOM 1358 O O . TYR A 1 101 ? 12.41788 -38.28324 48.86222 1.000 49.22531 94 TYR A O 1
ATOM 1376 N N . PHE A 1 102 ? 10.35040 -39.10914 48.48056 1.000 49.70046 95 PHE A N 1
ATOM 1377 C CA . PHE A 1 102 ? 9.64138 -38.18908 49.35592 1.000 48.02015 95 PHE A CA 1
ATOM 1378 C C . PHE A 1 102 ? 9.16904 -38.95351 50.58238 1.000 47.71849 95 PHE A C 1
ATOM 1379 O O . PHE A 1 102 ? 8.39499 -39.90780 50.46321 1.000 49.21911 95 PHE A O 1
ATOM 1396 N N . PHE A 1 103 ? 9.63923 -38.54736 51.75362 1.000 47.05387 96 PHE A N 1
ATOM 1397 C CA . PHE A 1 103 ? 9.16408 -39.13086 52.99642 1.000 47.46345 96 PHE A CA 1
ATOM 1398 C C . PHE A 1 103 ? 8.88677 -38.01551 53.98552 1.000 47.07470 96 PHE A C 1
ATOM 1399 O O . PHE A 1 103 ? 9.53854 -36.96708 53.95486 1.000 46.50903 96 PHE A O 1
ATOM 1416 N N . PHE A 1 104 ? 7.88583 -38.22609 54.83054 1.000 47.64030 97 PHE A N 1
ATOM 1417 C CA . PHE A 1 104 ? 7.57595 -37.28245 55.88686 1.000 47.43889 97 PHE A CA 1
ATOM 1418 C C . PHE A 1 104 ? 7.54113 -38.01724 57.21592 1.000 46.81106 97 PHE A C 1
ATOM 1419 O O . PHE A 1 104 ? 7.28243 -39.22629 57.27605 1.000 46.24827 97 PHE A O 1
ATOM 1436 N N . GLU A 1 105 ? 7.80563 -37.26978 58.28250 1.000 46.80697 98 GLU A N 1
ATOM 1437 C CA . GLU A 1 105 ? 7.92286 -37.83702 59.61228 1.000 49.43376 98 GLU A CA 1
ATOM 1438 C C . GLU A 1 105 ? 7.04925 -37.06487 60.58586 1.000 47.30506 98 GLU A C 1
ATOM 1439 O O . GLU A 1 105 ? 6.78240 -35.87185 60.40564 1.000 45.38657 98 GLU A O 1
ATOM 1451 N N . LYS A 1 106 ? 6.60293 -37.77611 61.61446 1.000 48.65411 99 LYS A N 1
ATOM 1452 C CA . LYS A 1 106 ? 5.93527 -37.18581 62.76277 1.000 50.07040 99 LYS A CA 1
ATOM 1453 C C . LYS A 1 106 ? 6.97920 -36.91486 63.83720 1.000 52.60023 99 LYS A C 1
ATOM 1454 O O . LYS A 1 106 ? 7.78932 -37.79088 64.15587 1.000 53.19131 99 LYS A O 1
ATOM 1473 N N . ASN A 1 107 ? 6.97307 -35.70199 64.37795 1.000 54.13712 100 ASN A N 1
ATOM 1474 C CA . ASN A 1 107 ? 7.94986 -35.29240 65.38187 1.000 57.91296 100 ASN A CA 1
ATOM 1475 C C . ASN A 1 107 ? 7.20806 -35.00601 66.68493 1.000 61.12237 100 ASN A C 1
ATOM 1476 O O . ASN A 1 107 ? 6.59596 -33.94510 66.84101 1.000 60.70280 100 ASN A O 1
ATOM 1487 N N . LEU A 1 108 ? 7.24793 -35.95574 67.61374 1.000 87.78712 101 LEU A N 1
ATOM 1488 C CA . LEU A 1 108 ? 6.80939 -35.69277 68.97362 1.000 87.84449 101 LEU A CA 1
ATOM 1489 C C . LEU A 1 108 ? 7.96521 -35.08438 69.76458 1.000 88.73847 101 LEU A C 1
ATOM 1490 O O . LEU A 1 108 ? 9.06397 -34.86883 69.24426 1.000 88.80690 101 LEU A O 1
ATOM 1506 N N . LYS A 1 109 ? 7.72269 -34.79667 71.03974 1.000 90.18262 102 LYS A N 1
ATOM 1507 C CA . LYS A 1 109 ? 8.74509 -34.15815 71.85748 1.000 92.02121 102 LYS A CA 1
ATOM 1508 C C . LYS A 1 109 ? 9.96614 -35.05961 71.98281 1.000 93.10300 102 LYS A C 1
ATOM 1509 O O . LYS A 1 109 ? 9.88298 -36.16266 72.53214 1.000 94.38189 102 LYS A O 1
ATOM 1528 N N . ASP A 1 110 ? 11.09859 -34.58771 71.46314 1.000 93.02954 103 ASP A N 1
ATOM 1529 C CA . ASP A 1 110 ? 12.40452 -35.22733 71.58361 1.000 95.90791 103 ASP A CA 1
ATOM 1530 C C . ASP A 1 110 ? 12.52939 -36.47837 70.72076 1.000 95.35164 103 ASP A C 1
ATOM 1531 O O . ASP A 1 110 ? 13.59430 -37.10587 70.72461 1.000 97.92048 103 ASP A O 1
ATOM 1540 N N . VAL A 1 111 ? 11.49321 -36.85901 69.97543 1.000 92.56403 104 VAL A N 1
ATOM 1541 C CA . VAL A 1 111 ? 11.51492 -38.08816 69.18508 1.000 92.80686 104 VAL A CA 1
ATOM 1542 C C . VAL A 1 111 ? 10.67975 -37.88134 67.92686 1.000 88.40914 104 VAL A C 1
ATOM 1543 O O . VAL A 1 111 ? 9.64114 -37.21512 67.95885 1.000 86.41611 104 VAL A O 1
ATOM 1556 N N . SER A 1 112 ? 11.13838 -38.46068 66.81565 1.000 56.84185 105 SER A N 1
ATOM 1557 C CA . SER A 1 112 ? 10.38888 -38.46007 65.56587 1.000 56.00657 105 SER A CA 1
ATOM 1558 C C . SER A 1 112 ? 10.41204 -39.86014 64.96618 1.000 57.04461 105 SER A C 1
ATOM 1559 O O . SER A 1 112 ? 11.19161 -40.72157 65.38180 1.000 58.95193 105 SER A O 1
ATOM 1567 N N . PHE A 1 113 ? 9.54085 -40.08443 63.98251 1.000 54.79387 106 PHE A N 1
ATOM 1568 C CA . PHE A 1 113 ? 9.50445 -41.36446 63.28667 1.000 55.60675 106 PHE A CA 1
ATOM 1569 C C . PHE A 1 113 ? 8.85841 -41.17399 61.92408 1.000 52.30893 106 PHE A C 1
ATOM 1570 O O . PHE A 1 113 ? 7.99927 -40.30771 61.74483 1.000 49.26991 106 PHE A O 1
ATOM 1587 N N . ARG A 1 114 ? 9.25964 -42.01482 60.97666 1.000 53.39303 107 ARG A N 1
ATOM 1588 C CA . ARG A 1 114 ? 8.79902 -41.87696 59.60381 1.000 53.43107 107 ARG A CA 1
ATOM 1589 C C . ARG A 1 114 ? 7.358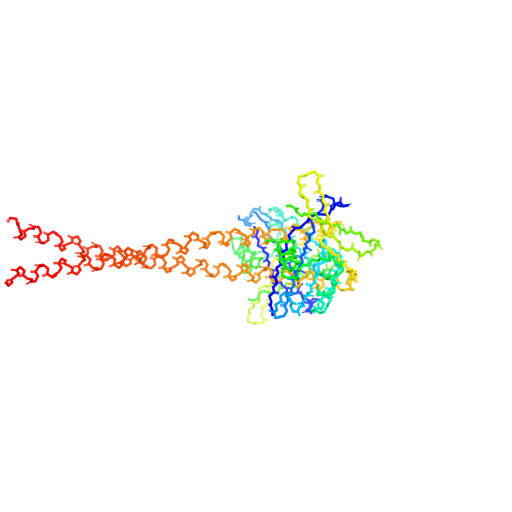44 -42.35826 59.47415 1.000 53.71566 107 ARG A C 1
ATOM 1590 O O . ARG A 1 114 ? 7.00003 -43.42592 59.98145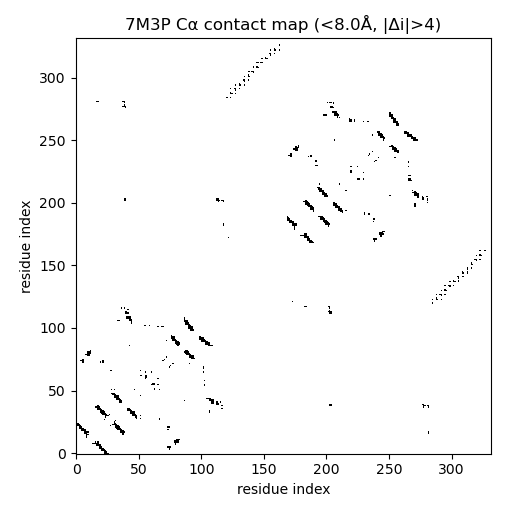 1.000 54.62241 107 ARG A O 1
ATOM 1611 N N . LEU A 1 115 ? 6.53673 -41.55735 58.80440 1.000 52.81471 108 LEU A N 1
ATOM 1612 C CA . LEU A 1 115 ? 5.13469 -41.87853 58.54488 1.000 54.95509 108 LEU A CA 1
ATOM 1613 C C . LEU A 1 115 ? 4.95802 -42.18740 57.06418 1.000 57.17102 108 LEU A C 1
ATOM 1614 O O . LEU A 1 115 ? 4.28006 -41.46815 56.32789 1.000 56.01780 108 LEU A O 1
ATOM 1630 N N . GLY A 1 116 ? 5.58334 -43.26356 56.61625 1.000 60.61386 109 GLY A N 1
ATOM 1631 C CA . GLY A 1 116 ? 5.43727 -43.63353 55.23048 1.000 61.04203 109 GLY A CA 1
ATOM 1632 C C . GLY A 1 116 ? 6.20169 -42.72058 54.29742 1.000 58.34259 109 GLY A C 1
ATOM 1633 O O . GLY A 1 116 ? 6.53553 -41.57841 54.63307 1.000 57.46116 109 GLY A O 1
ATOM 1637 N N . SER A 1 117 ? 6.50521 -43.25174 53.11889 1.000 57.31218 110 SER A N 1
ATOM 1638 C CA . SER A 1 117 ? 7.27166 -42.55600 52.10342 1.000 54.25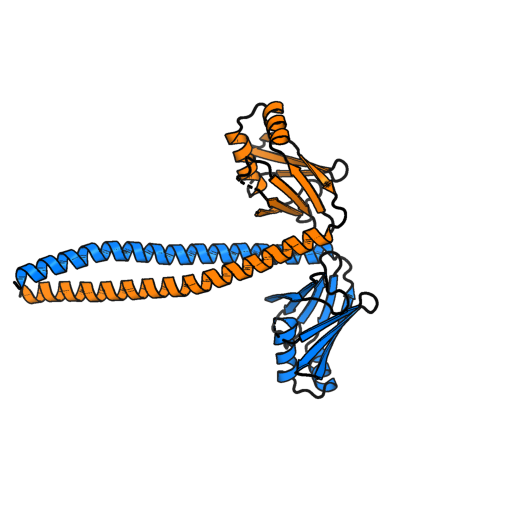064 110 SER A CA 1
ATOM 1639 C C . SER A 1 117 ? 6.71122 -42.92447 50.74290 1.000 54.70653 110 SER A C 1
ATOM 1640 O O . SER A 1 117 ? 5.94227 -43.87927 50.59235 1.000 56.28639 110 SER A O 1
ATOM 1648 N N . PHE A 1 118 ? 7.12835 -42.16002 49.74370 1.000 52.94163 111 PHE A N 1
ATOM 1649 C CA . PHE A 1 118 ? 6.66782 -42.34805 48.38136 1.000 52.29813 111 PHE A CA 1
ATOM 1650 C C . PHE A 1 118 ? 7.79972 -41.96891 47.44907 1.000 51.70680 111 PHE A C 1
ATOM 1651 O O . PHE A 1 118 ? 8.56477 -41.04028 47.72958 1.000 49.86544 111 PHE A O 1
ATOM 1668 N N . ASN A 1 119 ? 7.89691 -42.69115 46.34608 1.000 53.22381 112 ASN A N 1
ATOM 1669 C CA . ASN A 1 119 ? 8.83614 -42.37235 45.28285 1.000 54.10626 112 ASN A CA 1
ATOM 1670 C C . ASN A 1 119 ? 8.06828 -41.59327 44.21885 1.000 52.97861 112 ASN A C 1
ATOM 1671 O O . ASN A 1 119 ? 7.12845 -42.11852 43.61440 1.000 53.56352 112 ASN A O 1
ATOM 1682 N N . LEU A 1 120 ? 8.43793 -40.32931 44.02730 1.000 51.96723 113 LEU A N 1
ATOM 1683 C CA . LEU A 1 120 ? 7.84378 -39.49638 42.99333 1.000 52.29642 113 LEU A CA 1
ATOM 1684 C C . LEU A 1 120 ? 8.70791 -39.53852 41.74202 1.000 54.46816 113 LEU A C 1
ATOM 1685 O O . LEU A 1 120 ? 9.92667 -39.69465 41.81643 1.000 57.65958 113 LEU A O 1
ATOM 1701 N N . GLU A 1 121 ? 8.06605 -39.40608 40.58713 1.000 54.87548 114 GLU A N 1
ATOM 1702 C CA . GLU A 1 121 ? 8.75544 -39.40771 39.30435 1.000 55.55233 114 GLU A CA 1
ATOM 1703 C C . GLU A 1 121 ? 8.71480 -38.00049 38.73430 1.000 51.50934 114 GLU A C 1
ATOM 1704 O O . GLU A 1 121 ? 7.65605 -37.36297 38.72635 1.000 47.71540 114 GLU A O 1
ATOM 1716 N N . LYS A 1 122 ? 9.86336 -37.51368 38.27568 1.000 50.34903 115 LYS A N 1
ATOM 1717 C CA . LYS A 1 122 ? 9.92251 -36.16667 37.73134 1.000 49.12226 115 LYS A CA 1
ATOM 1718 C C . LYS A 1 122 ? 9.02710 -36.06372 36.50778 1.000 45.03740 115 LYS A C 1
ATOM 1719 O O . LYS A 1 122 ? 9.25837 -36.72747 35.49442 1.000 48.73710 115 LYS A O 1
ATOM 1738 N N . VAL A 1 123 ? 8.00772 -35.21161 36.60550 1.000 43.91353 116 VAL A N 1
ATOM 1739 C CA . VAL A 1 123 ? 7.07405 -35.03089 35.50629 1.000 44.35001 116 VAL A CA 1
ATOM 1740 C C . VAL A 1 123 ? 7.81051 -34.50090 34.27393 1.000 45.71114 116 VAL A C 1
ATOM 1741 O O . VAL A 1 123 ? 8.80146 -33.76713 34.37906 1.000 42.46474 116 VAL A O 1
ATOM 1754 N N . GLU A 1 124 ? 7.32005 -34.88090 33.08924 1.000 48.01314 117 GLU A N 1
ATOM 1755 C CA . GLU A 1 124 ? 7.91267 -34.39798 31.84273 1.000 51.44261 117 GLU A CA 1
ATOM 1756 C C . GLU A 1 124 ? 7.36669 -33.03822 31.42926 1.000 48.64626 117 GLU A C 1
ATOM 1757 O O . GLU A 1 124 ? 8.06900 -32.27495 30.75877 1.000 48.67378 117 GLU A O 1
ATOM 1769 N N . ASN A 1 125 ? 6.12228 -32.73351 31.79872 1.000 46.68309 118 ASN A N 1
ATOM 1770 C CA . ASN A 1 125 ? 5.43827 -31.48951 31.46573 1.000 45.83266 118 ASN A CA 1
ATOM 1771 C C . ASN A 1 125 ? 5.17688 -30.64966 32.71294 1.000 41.53190 118 ASN A C 1
ATOM 1772 O O . ASN A 1 125 ? 4.01638 -30.45403 33.09207 1.000 40.66936 118 ASN A O 1
ATOM 1783 N N . PRO A 1 126 ? 6.20867 -30.12913 33.37239 1.000 39.79456 119 PRO A N 1
ATOM 1784 C CA . PRO A 1 126 ? 5.95576 -29.37065 34.60924 1.000 36.60244 119 PRO A CA 1
ATOM 1785 C C . PRO A 1 126 ? 5.07483 -28.15515 34.40128 1.000 34.02864 119 PRO A C 1
ATOM 1786 O O . PRO A 1 126 ? 4.21545 -27.87292 35.24311 1.000 30.53499 119 PRO A O 1
ATOM 1797 N N . ALA A 1 127 ? 5.27177 -27.41913 33.30476 1.000 34.96248 120 ALA A N 1
ATOM 1798 C CA . ALA A 1 127 ? 4.50217 -26.20046 33.07982 1.000 33.81565 120 ALA A CA 1
ATOM 1799 C C . ALA A 1 127 ? 3.01010 -26.49652 33.00794 1.000 33.42501 120 ALA A C 1
ATOM 1800 O O . ALA A 1 127 ? 2.19455 -25.76849 33.58866 1.000 31.19158 120 ALA A O 1
ATOM 1807 N N . GLU A 1 128 ? 2.63551 -27.55681 32.28925 1.000 35.03294 121 GLU A N 1
ATOM 1808 C CA . GLU A 1 128 ? 1.23327 -27.95691 32.21400 1.000 35.40552 121 GLU A CA 1
ATOM 1809 C C . GLU A 1 128 ? 0.66510 -28.22466 33.60190 1.000 32.85023 121 GLU A C 1
ATOM 1810 O O . GLU A 1 128 ? -0.43875 -27.77222 33.93115 1.000 31.05643 121 GLU A O 1
ATOM 1822 N N . VAL A 1 129 ? 1.41871 -28.93250 34.44434 1.000 32.89285 122 VAL A N 1
ATOM 1823 C CA . VAL A 1 129 ? 0.94829 -29.22961 35.79447 1.000 31.96957 122 VAL A CA 1
ATOM 1824 C C . VAL A 1 129 ? 0.76988 -27.93996 36.59080 1.000 29.26813 122 VAL A C 1
ATOM 1825 O O . VAL A 1 129 ? -0.21874 -27.77290 37.32097 1.000 27.57321 122 VAL A O 1
ATOM 1838 N N . ILE A 1 130 ? 1.70676 -26.99859 36.44132 1.000 28.18234 123 ILE A N 1
ATOM 1839 C CA . ILE A 1 130 ? 1.65510 -25.75566 37.20742 1.000 26.07553 123 ILE A CA 1
ATOM 1840 C C . ILE A 1 130 ? 0.49545 -24.88311 36.74089 1.000 26.47704 123 ILE A C 1
ATOM 1841 O O . ILE A 1 130 ? -0.20776 -24.27039 37.55726 1.000 24.25921 123 ILE A O 1
ATOM 1857 N N . ARG A 1 131 ? 0.28998 -24.78964 35.42568 1.000 27.87340 124 ARG A N 1
ATOM 1858 C CA . ARG A 1 131 ? -0.84415 -24.03175 34.90592 1.000 27.70922 124 ARG A CA 1
ATOM 1859 C C . ARG A 1 131 ? -2.16199 -24.60462 35.41484 1.000 27.13415 124 ARG A C 1
ATOM 1860 O O . ARG A 1 131 ? -3.05351 -23.86244 35.83910 1.000 26.91140 124 ARG A O 1
ATOM 1881 N N . GLU A 1 132 ? -2.30663 -25.92937 35.37603 1.000 27.82035 125 GLU A N 1
ATOM 1882 C CA . GLU A 1 132 ? -3.54863 -26.54711 35.82648 1.000 28.30841 125 GLU A CA 1
ATOM 1883 C C . GLU A 1 132 ? -3.79800 -26.24938 37.29800 1.000 26.05675 125 GLU A C 1
ATOM 1884 O O . GLU A 1 132 ? -4.93910 -26.00394 37.70970 1.000 25.78635 125 GLU A O 1
ATOM 1896 N N . LEU A 1 133 ? -2.73524 -26.24142 38.09731 1.000 24.53698 126 LEU A N 1
ATOM 1897 C CA . LEU A 1 133 ? -2.84800 -25.93669 39.51697 1.000 24.90625 126 LEU A CA 1
ATOM 1898 C C . LEU A 1 133 ? -3.30374 -24.49369 39.73357 1.000 22.17488 126 LEU A C 1
ATOM 1899 O O . LEU A 1 133 ? -4.21889 -24.22860 40.52262 1.000 23.35272 126 LEU A O 1
ATOM 1915 N N . ILE A 1 134 ? -2.67879 -23.54814 39.03198 1.000 22.82229 127 ILE A N 1
ATOM 1916 C CA . ILE A 1 134 ? -3.09289 -22.14811 39.13683 1.000 21.71406 127 ILE A CA 1
ATOM 1917 C C . ILE A 1 134 ? -4.53444 -21.98205 38.67834 1.000 20.61905 127 ILE A C 1
ATOM 1918 O O . ILE A 1 134 ? -5.32334 -21.27328 39.31283 1.000 19.23985 127 ILE A O 1
ATOM 1934 N N . CYS A 1 135 ? -4.90329 -22.59555 37.55482 1.000 22.98085 128 CYS A N 1
ATOM 1935 C CA . CYS A 1 135 ? -6.28068 -22.48693 37.09649 1.000 25.69142 128 CYS A CA 1
ATOM 1936 C C . CYS A 1 135 ? -7.25571 -22.98436 38.16161 1.000 23.79168 128 CYS A C 1
ATOM 1937 O O . CYS A 1 135 ? -8.29484 -22.36150 38.40251 1.000 23.62825 128 CYS A O 1
ATOM 1945 N N . TYR A 1 136 ? -6.93795 -24.10706 38.80824 1.000 22.91522 129 TYR A N 1
ATOM 1946 C CA . TYR A 1 136 ? -7.79246 -24.59313 39.88730 1.000 24.87793 129 TYR A CA 1
ATOM 1947 C C . TYR A 1 136 ? -7.96214 -23.52934 40.96851 1.000 20.10831 129 TYR A C 1
ATOM 1948 O O . TYR A 1 136 ? -9.07596 -23.26234 41.41868 1.000 20.79349 129 TYR A O 1
ATOM 1966 N N . CYS A 1 137 ? -6.86187 -22.90627 41.39675 1.000 20.62554 130 CYS A N 1
ATOM 1967 C CA . CYS A 1 137 ? -6.95234 -21.86616 42.41588 1.000 21.97395 130 CYS A CA 1
ATOM 1968 C C . CYS A 1 137 ? -7.75580 -20.66508 41.92799 1.000 20.61968 130 CYS A C 1
ATOM 1969 O O . CYS A 1 137 ? -8.54800 -20.09581 42.68589 1.000 20.19567 130 CYS A O 1
ATOM 1977 N N . LEU A 1 138 ? -7.55281 -20.24603 40.67662 1.000 20.33131 131 LEU A N 1
ATOM 1978 C CA . LEU A 1 138 ? -8.30645 -19.10127 40.17929 1.000 21.44438 131 LEU A CA 1
ATOM 1979 C C . LEU A 1 138 ? -9.79534 -19.42252 40.11314 1.000 20.36735 131 LEU A C 1
ATOM 1980 O O . LEU A 1 138 ? -10.63165 -18.57055 40.43016 1.000 20.00619 131 LEU A O 1
ATOM 1996 N N . ASP A 1 139 ? -10.13937 -20.65702 39.73194 1.000 22.05441 132 ASP A N 1
ATOM 1997 C CA . ASP A 1 139 ? -11.53898 -21.07177 39.71427 1.000 24.18034 132 ASP A CA 1
ATOM 1998 C C . ASP A 1 139 ? -12.12293 -21.09376 41.12292 1.000 22.43042 132 ASP A C 1
ATOM 1999 O O . ASP A 1 139 ? -13.27842 -20.71491 41.33054 1.000 20.58149 132 ASP A O 1
ATOM 2008 N N . GLU A 1 140 ? -11.35175 -21.56791 42.09732 1.000 21.94348 133 GLU A N 1
ATOM 2009 C CA . GLU A 1 140 ? -11.83960 -21.55750 43.47066 1.000 23.69545 133 GLU A CA 1
ATOM 2010 C C . GLU A 1 140 ? -12.04793 -20.12805 43.96501 1.000 19.68091 133 GLU A C 1
ATOM 2011 O O . GLU A 1 140 ? -13.06445 -19.82532 44.59097 1.000 19.43603 133 GLU A O 1
ATOM 2023 N N . ILE A 1 141 ? -11.09826 -19.23254 43.69486 1.000 19.25999 134 ILE A N 1
ATOM 2024 C CA . ILE A 1 141 ? -11.27338 -17.84032 44.10275 1.000 19.03373 134 ILE A CA 1
ATOM 2025 C C . ILE A 1 141 ? -12.55209 -17.25852 43.50521 1.000 19.53071 134 ILE A C 1
ATOM 2026 O O . ILE A 1 141 ? -13.32101 -16.57985 44.19688 1.000 18.60453 134 ILE A O 1
ATOM 2042 N N . LYS A 1 142 ? -12.80962 -17.52561 42.22125 1.000 26.05312 135 LYS A N 1
ATOM 2043 C CA . LYS A 1 142 ? -14.03240 -17.02038 41.59366 1.000 28.60259 135 LYS A CA 1
ATOM 2044 C C . LYS A 1 142 ? -15.28411 -17.58693 42.26241 1.000 24.27697 135 LYS A C 1
ATOM 2045 O O . LYS A 1 142 ? -16.24216 -16.84889 42.53755 1.000 22.31900 135 LYS A O 1
ATOM 2064 N N . SER A 1 143 ? -15.29354 -18.89077 42.54870 1.000 24.30504 136 SER A N 1
ATOM 2065 C CA . SER A 1 143 ? -16.45500 -19.49174 43.20088 1.000 25.26690 136 SER A CA 1
ATOM 2066 C C . SER A 1 143 ? -16.64579 -18.93522 44.60308 1.000 21.63544 136 SER A C 1
ATOM 2067 O O . SER A 1 143 ? -17.77931 -18.70307 45.03539 1.000 21.27533 136 SER A O 1
ATOM 2075 N N . LEU A 1 144 ? -15.54880 -18.71382 45.33240 1.000 19.99672 137 LEU A N 1
ATOM 2076 C CA . LEU A 1 144 ? -15.67327 -18.19496 46.68998 1.000 19.49779 137 LEU A CA 1
ATOM 2077 C C . LEU A 1 144 ? -16.16303 -16.75325 46.67970 1.000 18.49911 137 LEU A C 1
ATOM 2078 O O . LEU A 1 144 ? -16.96033 -16.35061 47.53926 1.000 19.12444 137 LEU A O 1
ATOM 2094 N N . LYS A 1 145 ? -15.71347 -15.96649 45.70359 1.000 19.49231 138 LYS A N 1
ATOM 2095 C CA . LYS A 1 145 ? -16.19192 -14.59480 45.58892 1.000 20.86309 138 LYS A CA 1
ATOM 2096 C C . LYS A 1 145 ? -17.67701 -14.56155 45.23448 1.000 20.04720 138 LYS A C 1
ATOM 2097 O O . LYS A 1 145 ? -18.42020 -13.71052 45.74486 1.000 19.39147 138 LYS A O 1
ATOM 2116 N N . HIS A 1 146 ? -18.12641 -15.48194 44.37538 1.000 20.80716 139 HIS A N 1
ATOM 2117 C CA . HIS A 1 146 ? -19.55244 -15.59598 44.07576 1.000 22.60866 139 HIS A CA 1
ATOM 2118 C C . HIS A 1 146 ? -20.34861 -15.94341 45.32577 1.000 20.40042 139 HIS A C 1
ATOM 2119 O O . HIS A 1 146 ? -21.42786 -15.38867 45.56061 1.000 20.41882 139 HIS A O 1
ATOM 2133 N N . GLU A 1 147 ? -19.83332 -16.87272 46.13545 1.000 20.53758 140 GLU A N 1
ATOM 2134 C CA . GLU A 1 147 ? -20.51974 -17.27656 47.36137 1.000 19.66309 140 GLU A CA 1
ATOM 2135 C C . GLU A 1 147 ? -20.63848 -16.11257 48.33145 1.000 18.74037 140 GLU A C 1
ATOM 2136 O O . GLU A 1 147 ? -21.70091 -15.89306 48.92726 1.000 16.98762 140 GLU A O 1
ATOM 2148 N N . ILE A 1 148 ? -19.55905 -15.34336 48.49331 1.000 18.69050 141 ILE A N 1
ATOM 2149 C CA . ILE A 1 148 ? -19.56927 -14.18676 49.38135 1.000 18.85439 141 ILE A CA 1
ATOM 2150 C C . ILE A 1 148 ? -20.60513 -13.17150 48.92354 1.000 18.27511 141 ILE A C 1
ATOM 2151 O O . ILE A 1 148 ? -21.33022 -12.58200 49.74052 1.000 15.43635 141 ILE A O 1
ATOM 2167 N N . LYS A 1 149 ? -20.66673 -12.93360 47.61536 1.000 19.10607 142 LYS A N 1
ATOM 2168 C CA . LYS A 1 149 ? -21.58897 -11.94761 47.06949 1.000 21.14087 142 LYS A CA 1
ATOM 2169 C C . LYS A 1 149 ? -23.03250 -12.35443 47.32401 1.000 19.30884 142 LYS A C 1
ATOM 2170 O O . LYS A 1 149 ? -23.86420 -11.51357 47.68196 1.000 20.03157 142 LYS A O 1
ATOM 2189 N N . GLU A 1 150 ? -23.34640 -13.64494 47.15671 1.000 18.30607 143 GLU A N 1
ATOM 2190 C CA . GLU A 1 150 ? -24.70497 -14.12414 47.40320 1.000 20.51561 143 GLU A CA 1
ATOM 2191 C C . GLU A 1 150 ? -25.05433 -14.05808 48.88656 1.000 19.00965 143 GLU A C 1
ATOM 2192 O O . GLU A 1 150 ? -26.15396 -13.61865 49.25031 1.000 19.41935 143 GLU A O 1
ATOM 2204 N N . LEU A 1 151 ? -24.13892 -14.49018 49.75915 1.000 17.59225 144 LEU A N 1
ATOM 2205 C CA . LEU A 1 151 ? -24.38390 -14.41161 51.19842 1.000 18.95219 144 LEU A CA 1
ATOM 2206 C C . LEU A 1 151 ? -24.65475 -12.97964 51.63419 1.000 17.95153 144 LEU A C 1
ATOM 2207 O O . LEU A 1 151 ? -25.60233 -12.71013 52.38110 1.000 19.15365 144 LEU A O 1
ATOM 2223 N N . ARG A 1 152 ? -23.81856 -12.04576 51.19331 1.000 18.58438 145 ARG A N 1
ATOM 2224 C CA . ARG A 1 152 ? -23.98878 -10.66930 51.62888 1.000 18.56325 145 ARG A CA 1
ATOM 2225 C C . ARG A 1 152 ? -25.28821 -10.08391 51.08718 1.000 19.15372 145 ARG A C 1
ATOM 2226 O O . ARG A 1 152 ? -25.96509 -9.32121 51.78090 1.000 16.52800 145 ARG A O 1
ATOM 2247 N N . LYS A 1 153 ? -25.65298 -10.41964 49.84767 1.000 19.49227 146 LYS A N 1
ATOM 2248 C CA . LYS A 1 153 ? -26.91163 -9.90924 49.31344 1.000 20.52760 146 LYS A CA 1
ATOM 2249 C C . LYS A 1 153 ? -28.10656 -10.49131 50.05980 1.000 19.52414 146 LYS A C 1
ATOM 2250 O O . LYS A 1 153 ? -29.05533 -9.77048 50.38647 1.000 18.80593 146 LYS A O 1
ATOM 2269 N N . GLU A 1 154 ? -28.07967 -11.79018 50.35856 1.000 19.83563 147 GLU A N 1
ATOM 2270 C CA . GLU A 1 154 ? -29.17915 -12.37888 51.11836 1.000 22.86650 147 GLU A CA 1
ATOM 2271 C C . GLU A 1 154 ? -29.31083 -11.71947 52.49170 1.000 20.60765 147 GLU A C 1
ATOM 2272 O O . GLU A 1 154 ? -30.41586 -11.37004 52.92121 1.000 20.65163 147 GLU A O 1
ATOM 2284 N N . LYS A 1 155 ? -28.18686 -11.48260 53.16828 1.000 19.85773 148 LYS A N 1
ATOM 2285 C CA . LYS A 1 155 ? -28.21715 -10.76022 54.43919 1.000 20.52438 148 LYS A CA 1
ATOM 2286 C C . LYS A 1 155 ? -28.76626 -9.34267 54.26533 1.000 19.01094 148 LYS A C 1
ATOM 2287 O O . LYS A 1 155 ? -29.63378 -8.89564 55.02733 1.000 18.61470 148 LYS A O 1
ATOM 2306 N N . ASN A 1 156 ? -28.27028 -8.61795 53.26910 1.000 19.25953 149 ASN A N 1
ATOM 2307 C CA . ASN A 1 156 ? -28.68788 -7.22786 53.09992 1.000 21.37088 149 ASN A CA 1
ATOM 2308 C C . ASN A 1 156 ? -30.15746 -7.12488 52.69098 1.000 20.82680 149 ASN A C 1
ATOM 2309 O O . ASN A 1 156 ? -30.84840 -6.17869 53.08084 1.000 20.01615 149 ASN A O 1
ATOM 2320 N N . ASP A 1 157 ? -30.62947 -8.06138 51.86562 1.000 20.10834 150 ASP A N 1
ATOM 2321 C CA . ASP A 1 157 ? -32.03891 -8.10276 51.49182 1.000 22.82433 150 ASP A CA 1
ATOM 2322 C C . ASP A 1 157 ? -32.93096 -8.29473 52.71926 1.000 21.04788 150 ASP A C 1
ATOM 2323 O O . ASP A 1 157 ? -33.95710 -7.62242 52.86663 1.000 22.40741 150 ASP A O 1
ATOM 2332 N N . THR A 1 158 ? -32.55837 -9.21583 53.60583 1.000 19.82229 151 THR A N 1
ATOM 2333 C CA . THR A 1 158 ? -33.32324 -9.41742 54.83402 1.000 21.26696 151 THR A CA 1
ATOM 2334 C C . THR A 1 158 ? -33.27485 -8.18602 55.73307 1.000 20.51330 151 THR A C 1
ATOM 2335 O O . THR A 1 158 ? -34.28357 -7.81821 56.33938 1.000 20.80034 151 THR A O 1
ATOM 2346 N N . LEU A 1 159 ? -32.10251 -7.54419 55.85317 1.000 20.50710 152 LEU A N 1
ATOM 2347 C CA . LEU A 1 159 ? -32.01506 -6.33205 56.66707 1.000 22.65863 152 LEU A CA 1
ATOM 2348 C C . LEU A 1 159 ? -32.94530 -5.24681 56.13745 1.000 23.14519 152 LEU A C 1
ATOM 2349 O O . LEU A 1 159 ? -33.58722 -4.53012 56.91318 1.000 21.02946 152 LEU A O 1
ATOM 2365 N N . ASN A 1 160 ? -33.03092 -5.10283 54.81793 1.000 23.00728 153 ASN A N 1
ATOM 2366 C CA . ASN A 1 160 ? -33.94897 -4.11419 54.26051 1.000 23.90439 153 ASN A CA 1
ATOM 2367 C C . ASN A 1 160 ? -35.39455 -4.46103 54.58946 1.000 21.77461 153 ASN A C 1
ATOM 2368 O O . ASN A 1 160 ? -36.19174 -3.58650 54.94796 1.000 23.15808 153 ASN A O 1
ATOM 2379 N N . ASN A 1 161 ? -35.76165 -5.73250 54.44581 1.000 20.67858 154 ASN A N 1
ATOM 2380 C CA . ASN A 1 161 ? -37.10781 -6.14791 54.82372 1.000 21.16219 154 ASN A CA 1
ATOM 2381 C C . ASN A 1 161 ? -37.34419 -5.92133 56.31033 1.000 20.30055 154 ASN A C 1
ATOM 2382 O O . ASN A 1 161 ? -38.44943 -5.54810 56.72982 1.000 18.55826 154 ASN A O 1
ATOM 2393 N N . TYR A 1 162 ? -36.30596 -6.11751 57.11703 1.000 18.90772 155 TYR A N 1
ATOM 2394 C CA . TYR A 1 162 ? -36.42894 -5.88772 58.54903 1.000 19.99098 155 TYR A CA 1
ATOM 2395 C C . TYR A 1 162 ? -36.75657 -4.42871 58.83106 1.000 22.02013 155 TYR A C 1
ATOM 2396 O O . TYR A 1 162 ? -37.69881 -4.12086 59.57016 1.000 22.42892 155 TYR A O 1
ATOM 2414 N N . ASP A 1 163 ? -35.99808 -3.51060 58.23256 1.000 23.37903 156 ASP A N 1
ATOM 2415 C CA . ASP A 1 163 ? -36.22144 -2.09576 58.49970 1.000 26.26562 156 ASP A CA 1
ATOM 2416 C C . ASP A 1 163 ? -37.60480 -1.66561 58.02542 1.000 23.55055 156 ASP A C 1
ATOM 2417 O O . ASP A 1 163 ? -38.27098 -0.86353 58.68254 1.000 22.46200 156 ASP A O 1
ATOM 2426 N N . THR A 1 164 ? -38.04790 -2.18395 56.88051 1.000 23.07289 157 THR A N 1
ATOM 2427 C CA . THR A 1 164 ? -39.40222 -1.90731 56.40451 1.000 24.22082 157 THR A CA 1
ATOM 2428 C C . THR A 1 164 ? -40.45372 -2.42520 57.38005 1.000 21.47382 157 THR A C 1
ATOM 2429 O O . THR A 1 164 ? -41.39689 -1.71079 57.73347 1.000 22.42043 157 THR A O 1
ATOM 2440 N N . LEU A 1 165 ? -40.31274 -3.67189 57.82718 1.000 20.20373 158 LEU A N 1
ATOM 2441 C CA . LEU A 1 165 ? -41.28772 -4.22189 58.75976 1.000 19.54570 158 LEU A CA 1
ATOM 2442 C C . LEU A 1 165 ? -41.26770 -3.45787 60.07466 1.000 20.44071 158 LEU A C 1
ATOM 2443 O O . LEU A 1 165 ? -42.31425 -3.24151 60.69600 1.000 20.86669 158 LEU A O 1
ATOM 2459 N N . GLU A 1 166 ? -40.08388 -3.02823 60.50402 1.000 21.28124 159 GLU A N 1
ATOM 2460 C CA . GLU A 1 166 ? -39.96264 -2.32071 61.77114 1.000 23.67816 159 GLU A CA 1
ATOM 2461 C C . GLU A 1 166 ? -40.70302 -0.98784 61.75560 1.000 24.91123 159 GLU A C 1
ATOM 2462 O O . GLU A 1 166 ? -41.15551 -0.52346 62.80551 1.000 23.74045 159 GLU A O 1
ATOM 2474 N N . GLU A 1 167 ? -40.81476 -0.33833 60.59478 1.000 25.96550 160 GLU A N 1
ATOM 2475 C CA . GLU A 1 167 ? -41.62590 0.87337 60.52389 1.000 29.89790 160 GLU A CA 1
ATOM 2476 C C . GLU A 1 167 ? -43.06589 0.57965 60.92555 1.000 28.53868 160 GLU A C 1
ATOM 2477 O O . GLU A 1 167 ? -43.69240 1.36696 61.64610 1.000 28.75068 160 GLU A O 1
ATOM 2489 N N . GLU A 1 168 ? -43.60524 -0.55366 60.46850 1.000 26.78995 161 GLU A N 1
ATOM 2490 C CA . GLU A 1 168 ? -44.96795 -0.93275 60.83418 1.000 28.17933 161 GLU A CA 1
ATOM 2491 C C . GLU A 1 168 ? -45.04957 -1.33242 62.30231 1.000 27.77482 161 GLU A C 1
ATOM 2492 O O . GLU A 1 168 ? -45.97262 -0.91369 63.01761 1.000 27.67675 161 GLU A O 1
ATOM 2504 N N . THR A 1 169 ? -44.08600 -2.12858 62.77427 1.000 26.29688 162 THR A N 1
ATOM 2505 C CA . THR A 1 169 ? -44.05761 -2.51035 64.18175 1.000 26.84102 162 THR A CA 1
ATOM 2506 C C . THR A 1 169 ? -44.17846 -1.28304 65.07966 1.000 28.86278 162 THR A C 1
ATOM 2507 O O . THR A 1 169 ? -44.99558 -1.25118 66.00760 1.000 29.17464 162 THR A O 1
ATOM 2518 N N . ASP A 1 170 ? -43.38622 -0.24737 64.79673 1.000 30.85098 163 ASP A N 1
ATOM 2519 C CA . ASP A 1 170 ? -43.40053 0.94997 65.62998 1.000 34.80655 163 ASP A CA 1
ATOM 2520 C C . ASP A 1 170 ? -44.75325 1.65566 65.57356 1.000 33.89642 163 ASP A C 1
ATOM 2521 O O . ASP A 1 170 ? -45.25284 2.13390 66.59817 1.000 34.59676 163 ASP A O 1
ATOM 2530 N N . ASP A 1 171 ? -45.35951 1.74128 64.38616 1.000 32.34714 164 ASP A N 1
ATOM 2531 C CA . ASP A 1 171 ? -46.67143 2.37362 64.28345 1.000 34.50893 164 ASP A CA 1
ATOM 2532 C C . ASP A 1 171 ? -47.71074 1.59670 65.07335 1.000 32.13792 164 ASP A C 1
ATOM 2533 O O . ASP A 1 171 ? -48.52753 2.18915 65.78869 1.000 33.80400 164 ASP A O 1
ATOM 2542 N N . LEU A 1 172 ? -47.68437 0.26682 64.97376 1.000 30.59491 165 LEU A N 1
ATOM 2543 C CA . LEU A 1 172 ? -48.62455 -0.55993 65.72497 1.000 30.36775 165 LEU A CA 1
ATOM 2544 C C . LEU A 1 172 ? -48.43307 -0.38243 67.22327 1.000 32.71610 165 LEU A C 1
ATOM 2545 O O . LEU A 1 172 ? -49.40847 -0.36376 67.98372 1.000 34.87607 165 LEU A O 1
ATOM 2561 N N . LYS A 1 173 ? -47.18242 -0.24433 67.66982 1.000 32.23623 166 LYS A N 1
ATOM 2562 C CA . LYS A 1 173 ? -46.94341 0.05824 69.07789 1.000 34.17918 166 LYS A CA 1
ATOM 2563 C C . LYS A 1 173 ? -47.53176 1.41048 69.45362 1.000 34.66278 166 LYS A C 1
ATOM 2564 O O . LYS A 1 173 ? -48.12309 1.55851 70.52862 1.000 34.78599 166 LYS A O 1
ATOM 2583 N N . ASN A 1 174 ? -47.36947 2.41748 68.59119 1.000 35.20521 167 ASN A N 1
ATOM 2584 C CA . ASN A 1 174 ? -47.89574 3.73928 68.91355 1.000 37.38068 167 ASN A CA 1
ATOM 2585 C C . ASN A 1 174 ? -49.41789 3.71013 68.99223 1.000 37.81807 167 ASN A C 1
ATOM 2586 O O . ASN A 1 174 ? -50.01064 4.26120 69.92863 1.000 37.95583 167 ASN A O 1
ATOM 2597 N N . ARG A 1 175 ? -50.06395 3.05162 68.02534 1.000 37.68328 168 ARG A N 1
ATOM 2598 C CA . ARG A 1 175 ? -51.51907 2.92049 68.03814 1.000 40.20914 168 ARG A CA 1
ATOM 2599 C C . ARG A 1 175 ? -51.99661 2.18138 69.27740 1.000 40.83419 168 ARG A C 1
ATOM 2600 O O . ARG A 1 175 ? -52.95320 2.60194 69.93686 1.000 42.30046 168 ARG A O 1
ATOM 2621 N N . LEU A 1 176 ? -51.35944 1.05613 69.59247 1.000 41.21825 169 LEU A N 1
ATOM 2622 C CA . LEU A 1 176 ? -51.79355 0.25067 70.72864 1.000 43.87334 169 LEU A CA 1
ATOM 2623 C C . LEU A 1 176 ? -51.55624 0.98196 72.04664 1.000 46.86238 169 LEU A C 1
ATOM 2624 O O . LEU A 1 176 ? -52.41761 0.96747 72.93423 1.000 48.53657 169 LEU A O 1
ATOM 2640 N N . GLN A 1 177 ? -50.40141 1.63669 72.19153 1.000 49.08875 170 GLN A N 1
ATOM 2641 C CA . GLN A 1 177 ? -50.14079 2.42145 73.39569 1.000 53.38157 170 GLN A CA 1
ATOM 2642 C C . GLN A 1 177 ? -51.20619 3.48929 73.58809 1.000 55.19319 170 GLN A C 1
ATOM 2643 O O . GLN A 1 177 ? -51.73379 3.66756 74.69135 1.000 57.69739 170 GLN A O 1
ATOM 2657 N N . ALA A 1 178 ? -51.52697 4.22307 72.52204 1.000 53.97222 171 ALA A N 1
ATOM 2658 C CA . ALA A 1 178 ? -52.53055 5.27438 72.62779 1.000 54.79833 171 ALA A CA 1
ATOM 2659 C C . ALA A 1 178 ? -53.89320 4.70206 73.00032 1.000 55.20112 171 ALA A C 1
ATOM 2660 O O . ALA A 1 178 ? -54.61738 5.28844 73.81181 1.000 56.68108 171 ALA A O 1
ATOM 2667 N N . LEU A 1 179 ? -54.25793 3.55070 72.42569 1.000 54.05370 172 LEU A N 1
ATOM 2668 C CA . LEU A 1 179 ? -55.56854 2.97054 72.70644 1.000 55.38009 172 LEU A CA 1
ATOM 2669 C C . LEU A 1 179 ? -55.64340 2.37770 74.10847 1.000 57.36808 172 LEU A C 1
ATOM 2670 O O . LEU A 1 179 ? -56.70887 2.41430 74.73326 1.000 58.66985 172 LEU A O 1
ATOM 2686 N N . GLU A 1 180 ? -54.53965 1.82631 74.61596 1.000 57.82712 173 GLU A N 1
ATOM 2687 C CA . GLU A 1 180 ? -54.49488 1.25115 75.95447 1.000 61.06495 173 GLU A CA 1
ATOM 2688 C C . GLU A 1 180 ? -54.02879 2.25227 77.00352 1.000 63.38208 173 GLU A C 1
ATOM 2689 O O . GLU A 1 180 ? -53.53693 1.84562 78.06292 1.000 65.83727 173 GLU A O 1
ATOM 2701 N N . LYS A 1 181 ? -54.17606 3.54399 76.73444 1.000 62.84550 174 LYS A N 1
ATOM 2702 C CA . LYS A 1 181 ? -53.66855 4.58201 77.62005 1.000 64.61882 174 LYS A CA 1
ATOM 2703 C C . LYS A 1 181 ? -54.81873 5.36595 78.24271 1.000 64.98131 174 LYS A C 1
ATOM 2704 O O . LYS A 1 181 ? -55.96465 5.24337 77.81042 1.000 63.36812 174 LYS A O 1
ATOM 2723 N N . ARG B 1 10 ? -3.74756 -6.52845 43.37525 1.000 34.50084 3 ARG B N 1
ATOM 2724 C CA . ARG B 1 10 ? -3.44523 -7.09334 42.07170 1.000 32.81628 3 ARG B CA 1
ATOM 2725 C C . ARG B 1 10 ? -4.65962 -7.79006 41.47869 1.000 32.65524 3 ARG B C 1
ATOM 2726 O O . ARG B 1 10 ? -5.66205 -7.99857 42.15433 1.000 31.98421 3 ARG B O 1
ATOM 2747 N N . LYS B 1 11 ? -4.52192 -8.19687 40.21952 1.000 32.75900 4 LYS B N 1
ATOM 2748 C CA . LYS B 1 11 ? -5.50751 -9.02637 39.54217 1.000 34.54277 4 LYS B CA 1
ATOM 2749 C C . LYS B 1 11 ? -4.75584 -9.99817 38.65386 1.000 30.20277 4 LYS B C 1
ATOM 2750 O O . LYS B 1 11 ? -3.85133 -9.59455 37.91736 1.000 29.06478 4 LYS B O 1
ATOM 2769 N N . ILE B 1 12 ? -5.11700 -11.27310 38.75432 1.000 28.23195 5 ILE B N 1
ATOM 2770 C CA . ILE B 1 12 ? -4.54059 -12.34141 37.95474 1.000 28.19544 5 ILE B CA 1
ATOM 2771 C C . ILE B 1 12 ? -5.63048 -12.79512 37.00350 1.000 28.57433 5 ILE B C 1
ATOM 2772 O O . ILE B 1 12 ? -6.71277 -13.19489 37.44575 1.000 28.68602 5 ILE B O 1
ATOM 2788 N N . SER B 1 13 ? -5.36280 -12.70015 35.70290 1.000 29.45467 6 SER B N 1
ATOM 2789 C CA . SER B 1 13 ? -6.32228 -13.07920 34.68145 1.000 32.17783 6 SER B CA 1
ATOM 2790 C C . SER B 1 13 ? -5.71710 -14.15386 33.79255 1.000 30.39135 6 SER B C 1
ATOM 2791 O O . SER B 1 13 ? -4.52125 -14.12621 33.48882 1.000 31.13081 6 SER B O 1
ATOM 2799 N N . ARG B 1 14 ? -6.54778 -15.11164 33.40680 1.000 30.47867 7 ARG B N 1
ATOM 2800 C CA . ARG B 1 14 ? -6.17483 -16.09018 32.40313 1.000 30.28011 7 ARG B CA 1
ATOM 2801 C C . ARG B 1 14 ? -6.43067 -15.48995 31.03477 1.000 30.18760 7 ARG B C 1
ATOM 2802 O O . ARG B 1 14 ? -7.48383 -14.89305 30.80310 1.000 29.83691 7 ARG B O 1
ATOM 2823 N N . ILE B 1 15 ? -5.45421 -15.61502 30.14114 1.000 30.14330 8 ILE B N 1
ATOM 2824 C CA . ILE B 1 15 ? -5.59184 -15.12586 28.77915 1.000 32.01136 8 ILE B CA 1
ATOM 2825 C C . ILE B 1 15 ? -5.00111 -16.15414 27.83163 1.000 34.30144 8 ILE B C 1
ATOM 2826 O O . ILE B 1 15 ? -4.24882 -17.04364 28.23030 1.000 34.35314 8 ILE B O 1
ATOM 2842 N N . HIS B 1 16 ? -5.36527 -16.02953 26.56338 1.000 37.32699 9 HIS B N 1
ATOM 2843 C CA . HIS B 1 16 ? -4.72229 -16.77374 25.49401 1.000 40.40696 9 HIS B CA 1
ATOM 2844 C C . HIS B 1 16 ? -4.04582 -15.77226 24.57451 1.000 39.78207 9 HIS B C 1
ATOM 2845 O O . HIS B 1 16 ? -4.62413 -14.72892 24.25861 1.000 39.67848 9 HIS B O 1
ATOM 2859 N N . LEU B 1 17 ? -2.81074 -16.06201 24.18695 1.000 40.73335 10 LEU B N 1
ATOM 2860 C CA . LEU B 1 17 ? -2.13182 -15.24948 23.19067 1.000 42.06261 10 LEU B CA 1
ATOM 2861 C C . LEU B 1 17 ? -2.42374 -15.79153 21.79814 1.000 46.27249 10 LEU B C 1
ATOM 2862 O O . LEU B 1 17 ? -2.68467 -16.98369 21.61733 1.000 47.18840 10 LEU B O 1
ATOM 2878 N N . VAL B 1 18 ? -2.38729 -14.89916 20.80767 1.000 49.85339 11 VAL B N 1
ATOM 2879 C CA . VAL B 1 18 ? -2.60444 -15.33423 19.43077 1.000 55.38477 11 VAL B CA 1
ATOM 2880 C C . VAL B 1 18 ? -1.47077 -16.24593 18.97303 1.000 57.94248 11 VAL B C 1
ATOM 2881 O O . VAL B 1 18 ? -1.70839 -17.27616 18.33347 1.000 60.49972 11 VAL B O 1
ATOM 2894 N N . SER B 1 19 ? -0.22366 -15.89111 19.29281 1.000 57.93647 12 SER B N 1
ATOM 2895 C CA . SER B 1 19 ? 0.90839 -16.70555 18.86330 1.000 61.01569 12 SER B CA 1
ATOM 2896 C C . SER B 1 19 ? 0.92837 -18.07374 19.53753 1.000 62.76551 12 SER B C 1
ATOM 2897 O O . SER B 1 19 ? 1.60534 -18.98296 19.04376 1.000 66.06253 12 SER B O 1
ATOM 2905 N N . GLU B 1 20 ? 0.20154 -18.24511 20.64046 1.000 61.32516 13 GLU B N 1
ATOM 2906 C CA . GLU B 1 20 ? 0.14840 -19.51530 21.36809 1.000 61.71406 13 GLU B CA 1
ATOM 2907 C C . GLU B 1 20 ? -1.27723 -19.75157 21.82885 1.000 60.29847 13 GLU B C 1
ATOM 2908 O O . GLU B 1 20 ? -1.58595 -19.69299 23.02789 1.000 58.00767 13 GLU B O 1
ATOM 2920 N N . PRO B 1 21 ? -2.19370 -20.03593 20.89754 1.000 62.12831 14 PRO B N 1
ATOM 2921 C CA . PRO B 1 21 ? -3.60256 -20.19895 21.27626 1.000 61.49859 14 PRO B CA 1
ATOM 2922 C C . PRO B 1 21 ? -3.88438 -21.48240 22.03695 1.000 61.05851 14 PRO B C 1
ATOM 2923 O O . PRO B 1 21 ? -4.97237 -21.61617 22.61193 1.000 60.56693 14 PRO B O 1
ATOM 2934 N N . SER B 1 22 ? -2.93908 -22.41856 22.07110 1.000 61.54437 15 SER B N 1
ATOM 2935 C CA . SER B 1 22 ? -3.20772 -23.72517 22.65274 1.000 61.88267 15 SER B CA 1
ATOM 2936 C C . SER B 1 22 ? -3.22357 -23.67853 24.17454 1.000 57.94201 15 SER B C 1
ATOM 2937 O O . SER B 1 22 ? -4.03517 -24.36159 24.80739 1.000 58.04752 15 SER B O 1
ATOM 2944 N N . ILE B 1 23 ? -2.34569 -22.88328 24.77599 1.000 54.52195 16 ILE B N 1
ATOM 2945 C CA . ILE B 1 23 ? -2.10818 -22.93336 26.20993 1.000 51.12176 16 ILE B CA 1
ATOM 2946 C C . ILE B 1 23 ? -2.64284 -21.66117 26.85811 1.000 48.45342 16 ILE B C 1
ATOM 2947 O O . ILE B 1 23 ? -2.86001 -20.63496 26.20665 1.000 49.46708 16 ILE B O 1
ATOM 2963 N N . THR B 1 24 ? -2.84023 -21.73449 28.16953 1.000 44.78416 17 THR B N 1
ATOM 2964 C CA . THR B 1 24 ? -3.28476 -20.59566 28.95862 1.000 41.09703 17 THR B CA 1
ATOM 2965 C C . THR B 1 24 ? -2.06805 -19.88643 29.54240 1.000 38.44357 17 THR B C 1
ATOM 2966 O O . THR B 1 24 ? -1.20372 -20.52611 30.15173 1.000 39.70683 17 THR B O 1
ATOM 2977 N N . HIS B 1 25 ? -1.99294 -18.57591 29.34340 1.000 34.52502 18 HIS B N 1
ATOM 2978 C CA . HIS B 1 25 ? -1.05145 -17.74361 30.07539 1.000 30.31775 18 HIS B CA 1
ATOM 2979 C C . HIS B 1 25 ? -1.77333 -17.02524 31.21012 1.000 28.39740 18 HIS B C 1
ATOM 2980 O O . HIS B 1 25 ? -3.00518 -16.95779 31.25003 1.000 29.28605 18 HIS B O 1
ATOM 2994 N N . PHE B 1 26 ? -0.99086 -16.51702 32.15921 1.000 27.54062 19 PHE B N 1
ATOM 2995 C CA . PHE B 1 26 ? -1.52216 -15.77306 33.29419 1.000 25.76210 19 PHE B CA 1
ATOM 2996 C C . PHE B 1 26 ? -0.96770 -14.36128 33.25033 1.000 27.14337 19 PHE B C 1
ATOM 2997 O O . PHE B 1 26 ? 0.24928 -14.17033 33.16705 1.000 26.82148 19 PHE B O 1
ATOM 3014 N N . LEU B 1 27 ? -1.86357 -13.38444 33.29473 1.000 27.64749 20 LEU B N 1
ATOM 3015 C CA . LEU B 1 27 ? -1.51674 -11.97048 33.26348 1.000 27.42364 20 LEU B CA 1
ATOM 3016 C C . LEU B 1 27 ? -1.75664 -11.42033 34.66049 1.000 25.96631 20 LEU B C 1
ATOM 3017 O O . LEU B 1 27 ? -2.89907 -11.36817 35.12825 1.000 27.37570 20 LEU B O 1
ATOM 3033 N N . GLN B 1 28 ? -0.68681 -11.02032 35.32505 1.000 25.62150 21 GLN B N 1
ATOM 3034 C CA . GLN B 1 28 ? -0.75986 -10.49723 36.68072 1.000 24.60087 21 GLN B CA 1
ATOM 3035 C C . GLN B 1 28 ? -0.45283 -9.00963 36.63454 1.000 24.75080 21 GLN B C 1
ATOM 3036 O O . GLN B 1 28 ? 0.62623 -8.60767 36.18869 1.000 23.33520 21 GLN B O 1
ATOM 3050 N N . VAL B 1 29 ? -1.39980 -8.19475 37.08027 1.000 26.56245 22 VAL B N 1
ATOM 3051 C CA . VAL B 1 29 ? -1.24461 -6.74941 37.06383 1.000 27.05123 22 VAL B CA 1
ATOM 3052 C C . VAL B 1 29 ? -1.42214 -6.24443 38.48198 1.000 29.92551 22 VAL B C 1
ATOM 3053 O O . VAL B 1 29 ? -2.41425 -6.57333 39.14198 1.000 29.96963 22 VAL B O 1
ATOM 3066 N N . SER B 1 30 ? -0.45594 -5.46380 38.95564 1.000 31.46844 23 SER B N 1
ATOM 3067 C CA . SER B 1 30 ? -0.52145 -4.87171 40.28422 1.000 34.62649 23 SER B CA 1
ATOM 3068 C C . SER B 1 30 ? -0.27474 -3.37393 40.19281 1.000 36.25446 23 SER B C 1
ATOM 3069 O O . SER B 1 30 ? 0.45709 -2.89957 39.31806 1.000 33.66807 23 SER B O 1
ATOM 3077 N N . TRP B 1 31 ? -0.86247 -2.64010 41.13459 1.000 40.32267 24 TRP B N 1
ATOM 3078 C CA . TRP B 1 31 ? -0.87510 -1.18527 41.07998 1.000 44.35419 24 TRP B CA 1
ATOM 3079 C C . TRP B 1 31 ? -0.97918 -0.55815 42.46684 1.000 46.00238 24 TRP B C 1
ATOM 3080 O O . TRP B 1 31 ? -1.61512 -1.11934 43.35659 1.000 46.15229 24 TRP B O 1
ATOM 3101 N N . THR B 1 34 ? -5.10183 2.34939 42.09424 1.000 68.08216 27 THR B N 1
ATOM 3102 C CA . THR B 1 34 ? -5.47788 2.80081 40.76011 1.000 68.84492 27 THR B CA 1
ATOM 3103 C C . THR B 1 34 ? -4.35359 2.55847 39.75084 1.000 68.92487 27 THR B C 1
ATOM 3104 O O . THR B 1 34 ? -3.17122 2.67266 40.07792 1.000 64.84457 27 THR B O 1
ATOM 3115 N N . LEU B 1 35 ? -4.73337 2.21575 38.51832 1.000 76.10583 28 LEU B N 1
ATOM 3116 C CA . LEU B 1 35 ? -3.75601 1.99036 37.46214 1.000 81.82663 28 LEU B CA 1
ATOM 3117 C C . LEU B 1 35 ? -3.19194 3.28880 36.89972 1.000 97.88038 28 LEU B C 1
ATOM 3118 O O . LEU B 1 35 ? -2.10927 3.26938 36.30404 1.000 92.52594 28 LEU B O 1
ATOM 3134 N N . GLU B 1 36 ? -3.88970 4.41260 37.09110 1.000 121.17847 29 GLU B N 1
ATOM 3135 C CA . GLU B 1 36 ? -3.47097 5.67026 36.48021 1.000 128.28633 29 GLU B CA 1
ATOM 3136 C C . GLU B 1 36 ? -2.05259 6.04688 36.87918 1.000 123.43586 29 GLU B C 1
ATOM 3137 O O . GLU B 1 36 ? -1.36434 6.75218 36.13252 1.000 124.27566 29 GLU B O 1
ATOM 3149 N N . SER B 1 37 ? -1.60134 5.59516 38.04208 1.000 103.25912 30 SER B N 1
ATOM 3150 C CA . SER B 1 37 ? -0.27828 5.94674 38.55763 1.000 100.77334 30 SER B CA 1
ATOM 3151 C C . SER B 1 37 ? 0.73440 4.83699 38.29793 1.000 94.08379 30 SER B C 1
ATOM 3152 O O . SER B 1 37 ? 1.45960 4.41585 39.19351 1.000 94.28144 30 SER B O 1
ATOM 3160 N N . GLY B 1 38 ? 0.80869 4.35006 37.06406 1.000 86.09718 31 GLY B N 1
ATOM 3161 C CA . GLY B 1 38 ? 1.78576 3.33302 36.73067 1.000 76.67096 31 GLY B CA 1
ATOM 3162 C C . GLY B 1 38 ? 1.49291 2.01423 37.41019 1.000 66.86475 31 GLY B C 1
ATOM 3163 O O . GLY B 1 38 ? 0.79322 1.97104 38.42511 1.000 66.71375 31 GLY B O 1
ATOM 3167 N N . PHE B 1 39 ? 2.02364 0.92744 36.86153 1.000 57.85044 32 PHE B N 1
ATOM 3168 C CA . PHE B 1 39 ? 1.69434 -0.39995 37.35391 1.000 49.28894 32 PHE B CA 1
ATOM 3169 C C . PHE B 1 39 ? 2.79373 -1.36063 36.93023 1.000 42.07727 32 PHE B C 1
ATOM 3170 O O . PHE B 1 39 ? 3.70812 -1.00361 36.18159 1.000 39.92376 32 PHE B O 1
ATOM 3187 N N . VAL B 1 40 ? 2.69462 -2.58598 37.43748 1.000 38.17373 33 VAL B N 1
ATOM 3188 C CA . VAL B 1 40 ? 3.58201 -3.68279 37.07208 1.000 36.06190 33 VAL B CA 1
ATOM 3189 C C . VAL B 1 40 ? 2.73755 -4.74426 36.39204 1.000 33.29120 33 VAL B C 1
ATOM 3190 O O . VAL B 1 40 ? 1.68741 -5.14500 36.91053 1.000 31.97835 33 VAL B O 1
ATOM 3203 N N . ILE B 1 41 ? 3.18593 -5.19317 35.22873 1.000 31.85180 34 ILE B N 1
ATOM 3204 C CA . ILE B 1 41 ? 2.47675 -6.19395 34.45110 1.000 30.73000 34 ILE B CA 1
ATOM 3205 C C . ILE B 1 41 ? 3.39986 -7.39221 34.27150 1.000 29.77492 34 ILE B C 1
ATOM 3206 O O . ILE B 1 41 ? 4.56179 -7.23820 33.87375 1.000 30.00818 34 ILE B O 1
ATOM 3222 N N . THR B 1 42 ? 2.89177 -8.57769 34.59900 1.000 28.79467 35 THR B N 1
ATOM 3223 C CA . THR B 1 42 ? 3.65451 -9.81400 34.53851 1.000 28.36890 35 THR B CA 1
ATOM 3224 C C . THR B 1 42 ? 2.86832 -10.84983 33.75644 1.000 27.11346 35 THR B C 1
ATOM 3225 O O . THR B 1 42 ? 1.66772 -11.04413 33.97617 1.000 26.77393 35 THR B O 1
ATOM 3236 N N . LEU B 1 43 ? 3.56356 -11.50718 32.84073 1.000 28.06055 36 LEU B N 1
ATOM 3237 C CA . LEU B 1 43 ? 3.04115 -12.60859 32.05701 1.000 27.60748 36 LEU B CA 1
ATOM 3238 C C . LEU B 1 43 ? 3.82787 -13.86693 32.40224 1.000 28.89119 36 LEU B C 1
ATOM 3239 O O . LEU B 1 43 ? 5.05613 -13.81638 32.55327 1.000 27.12973 36 LEU B O 1
ATOM 3255 N N . THR B 1 44 ? 3.12492 -14.98994 32.54766 1.000 28.57765 37 THR B N 1
ATOM 3256 C CA . THR B 1 44 ? 3.79629 -16.25762 32.78503 1.000 28.86445 37 THR B CA 1
ATOM 3257 C C . THR B 1 44 ? 2.98261 -17.39600 32.18866 1.000 29.15045 37 THR B C 1
ATOM 3258 O O . THR B 1 44 ? 1.75087 -17.33297 32.10560 1.000 27.80883 37 THR B O 1
ATOM 3269 N N . ASP B 1 45 ? 3.70151 -18.43940 31.76801 1.000 29.81915 38 ASP B N 1
ATOM 3270 C CA . ASP B 1 45 ? 3.11590 -19.66817 31.24999 1.000 30.60096 38 ASP B CA 1
ATOM 3271 C C . ASP B 1 45 ? 3.35739 -20.85060 32.18150 1.000 30.14329 38 ASP B C 1
ATOM 3272 O O . ASP B 1 45 ? 3.25540 -22.00328 31.75140 1.000 30.62964 38 ASP B O 1
ATOM 3281 N N . GLY B 1 46 ? 3.68968 -20.59031 33.44332 1.000 27.67489 39 GLY B N 1
ATOM 3282 C CA . GLY B 1 46 ? 3.99564 -21.65389 34.37401 1.000 27.70312 39 GLY B CA 1
ATOM 3283 C C . GLY B 1 46 ? 5.42326 -22.14667 34.31227 1.000 28.25948 39 GLY B C 1
ATOM 3284 O O . GLY B 1 46 ? 5.78103 -23.06809 35.05775 1.000 28.71564 39 GLY B O 1
ATOM 3288 N N . HIS B 1 47 ? 6.24145 -21.58248 33.43214 1.000 29.03139 40 HIS B N 1
ATOM 3289 C CA . HIS B 1 47 ? 7.64140 -21.96049 33.32877 1.000 30.01239 40 HIS B CA 1
ATOM 3290 C C . HIS B 1 47 ? 8.48409 -20.69587 33.29710 1.000 29.21281 40 HIS B C 1
ATOM 3291 O O . HIS B 1 47 ? 9.30279 -20.45559 34.19119 1.000 28.94625 40 HIS B O 1
ATOM 3305 N N . SER B 1 48 ? 8.28819 -19.88760 32.26391 1.000 29.82079 41 SER B N 1
ATOM 3306 C CA . SER B 1 48 ? 8.96207 -18.60902 32.11860 1.000 28.67258 41 SER B CA 1
ATOM 3307 C C . SER B 1 48 ? 8.05188 -17.49027 32.61774 1.000 27.75335 41 SER B C 1
ATOM 3308 O O . SER B 1 48 ? 6.85412 -17.67755 32.83615 1.000 26.15170 41 SER B O 1
ATOM 3316 N N . ALA B 1 49 ? 8.64273 -16.31818 32.82743 1.000 27.68018 42 ALA B N 1
ATOM 3317 C CA . ALA B 1 49 ? 7.86675 -15.14833 33.20398 1.000 25.90359 42 ALA B CA 1
ATOM 3318 C C . ALA B 1 49 ? 8.51866 -13.90790 32.60855 1.000 27.00354 42 ALA B C 1
ATOM 3319 O O . ALA B 1 49 ? 9.73837 -13.84880 32.44278 1.000 27.18985 42 ALA B O 1
ATOM 3326 N N . TRP B 1 50 ? 7.68462 -12.92693 32.27228 1.000 25.26343 43 TRP B N 1
ATOM 3327 C CA . TRP B 1 50 ? 8.12949 -11.64055 31.75042 1.000 26.85014 43 TRP B CA 1
ATOM 3328 C C . TRP B 1 50 ? 7.44316 -10.54192 32.53962 1.000 26.73533 43 TRP B C 1
ATOM 3329 O O . TRP B 1 50 ? 6.22698 -10.60947 32.76356 1.000 26.32865 43 TRP B O 1
ATOM 3350 N N . THR B 1 51 ? 8.21274 -9.53658 32.95499 1.000 26.56583 44 THR B N 1
ATOM 3351 C CA . THR B 1 51 ? 7.72293 -8.48240 33.83354 1.000 27.19429 44 THR B CA 1
ATOM 3352 C C . THR B 1 51 ? 8.13311 -7.11959 33.30192 1.000 29.92250 44 THR B C 1
ATOM 3353 O O . THR B 1 51 ? 9.27988 -6.92248 32.88975 1.000 29.43566 44 THR B O 1
ATOM 3364 N N . GLY B 1 52 ? 7.19907 -6.17434 33.34370 1.000 30.92755 45 GLY B N 1
ATOM 3365 C CA . GLY B 1 52 ? 7.49818 -4.80485 32.98390 1.000 34.01352 45 GLY B CA 1
ATOM 3366 C C . GLY B 1 52 ? 6.89101 -3.82527 33.96395 1.000 35.14483 45 GLY B C 1
ATOM 3367 O O . GLY B 1 52 ? 5.73257 -3.97325 34.35743 1.000 34.42779 45 GLY B O 1
ATOM 3371 N N . THR B 1 53 ? 7.66441 -2.83566 34.38754 1.000 37.61605 46 THR B N 1
ATOM 3372 C CA . THR B 1 53 ? 7.15920 -1.76604 35.23479 1.000 39.54088 46 THR B CA 1
ATOM 3373 C C . THR B 1 53 ? 6.84101 -0.58965 34.32412 1.000 40.33021 46 THR B C 1
ATOM 3374 O O . THR B 1 53 ? 7.73846 -0.02489 33.69058 1.000 41.91716 46 THR B O 1
ATOM 3385 N N . VAL B 1 54 ? 5.56574 -0.22940 34.25693 1.000 39.42505 47 VAL B N 1
ATOM 3386 C CA . VAL B 1 54 ? 5.09216 0.85193 33.40332 1.000 40.76033 47 VAL B CA 1
ATOM 3387 C C . VAL B 1 54 ? 4.95739 2.10580 34.25786 1.000 43.57198 47 VAL B C 1
ATOM 3388 O O . VAL B 1 54 ? 4.15664 2.14284 35.19994 1.000 43.84672 47 VAL B O 1
ATOM 3401 N N . SER B 1 55 ? 5.74123 3.12899 33.93422 1.000 46.39940 48 SER B N 1
ATOM 3402 C CA . SER B 1 55 ? 5.71861 4.38694 34.66544 1.000 49.80796 48 SER B CA 1
ATOM 3403 C C . SER B 1 55 ? 4.65392 5.32207 34.09834 1.000 51.13188 48 SER B C 1
ATOM 3404 O O . SER B 1 55 ? 4.19896 5.17101 32.96207 1.000 50.04736 48 SER B O 1
ATOM 3412 N N . GLU B 1 56 ? 4.25951 6.30573 34.91295 1.000 54.53559 49 GLU B N 1
ATOM 3413 C CA . GLU B 1 56 ? 3.32993 7.32619 34.43252 1.000 58.79505 49 GLU B CA 1
ATOM 3414 C C . GLU B 1 56 ? 3.88282 8.05041 33.21364 1.000 58.37501 49 GLU B C 1
ATOM 3415 O O . GLU B 1 56 ? 3.11503 8.49390 32.35062 1.000 58.38623 49 GLU B O 1
ATOM 3427 N N . SER B 1 57 ? 5.20610 8.19974 33.13445 1.000 58.67811 50 SER B N 1
ATOM 3428 C CA . SER B 1 57 ? 5.81687 8.79458 31.95137 1.000 60.59495 50 SER B CA 1
ATOM 3429 C C . SER B 1 57 ? 5.53721 7.95239 30.71084 1.000 57.55649 50 SER B C 1
ATOM 3430 O O . SER B 1 57 ? 5.06009 8.46258 29.68936 1.000 57.79023 50 SER B O 1
ATOM 3438 N N . GLU B 1 58 ? 5.82847 6.65339 30.78332 1.000 54.64536 51 GLU B N 1
ATOM 3439 C CA . GLU B 1 58 ? 5.57652 5.77265 29.64912 1.000 53.39731 51 GLU B CA 1
ATOM 3440 C C . GLU B 1 58 ? 4.10327 5.76312 29.26984 1.000 52.77391 51 GLU B C 1
ATOM 3441 O O . GLU B 1 58 ? 3.76736 5.66922 28.08279 1.000 52.69120 51 GLU B O 1
ATOM 3453 N N . ILE B 1 59 ? 3.21216 5.87205 30.25594 1.000 52.87328 52 ILE B N 1
ATOM 3454 C CA . ILE B 1 59 ? 1.78339 5.94161 29.96543 1.000 53.38386 52 ILE B CA 1
ATOM 3455 C C . ILE B 1 59 ? 1.46894 7.20537 29.16952 1.000 56.98498 52 ILE B C 1
ATOM 3456 O O . ILE B 1 59 ? 0.74949 7.16717 28.16491 1.000 57.63896 52 ILE B O 1
ATOM 3472 N N . SER B 1 60 ? 2.01107 8.34504 29.60648 1.000 59.78780 53 SER B N 1
ATOM 3473 C CA . SER B 1 60 ? 1.73259 9.60694 28.92528 1.000 63.16925 53 SER B CA 1
ATOM 3474 C C . SER B 1 60 ? 2.19351 9.56387 27.47684 1.000 61.63056 53 SER B C 1
ATOM 3475 O O . SER B 1 60 ? 1.55743 10.15370 26.59559 1.000 62.84263 53 SER B O 1
ATOM 3483 N N . GLN B 1 61 ? 3.30469 8.88057 27.20959 1.000 60.27758 54 GLN B N 1
ATOM 3484 C CA . GLN B 1 61 ? 3.82601 8.82057 25.85326 1.000 60.74437 54 GLN B CA 1
ATOM 3485 C C . GLN B 1 61 ? 3.02289 7.88174 24.96293 1.000 57.99325 54 GLN B C 1
ATOM 3486 O O . GLN B 1 61 ? 3.02379 8.06208 23.73905 1.000 58.28580 54 GLN B O 1
ATOM 3500 N N . GLU B 1 62 ? 2.33408 6.89467 25.54295 1.000 55.12006 55 GLU B N 1
ATOM 3501 C CA . GLU B 1 62 ? 1.48565 6.01244 24.74708 1.000 53.40967 55 GLU B CA 1
ATOM 3502 C C . GLU B 1 62 ? 0.17836 6.69855 24.37073 1.000 52.97600 55 GLU B C 1
ATOM 3503 O O . GLU B 1 62 ? -0.24285 6.65045 23.20958 1.000 52.02608 55 GLU B O 1
ATOM 3515 N N . ALA B 1 63 ? -0.47772 7.34586 25.33769 1.000 53.20293 56 ALA B N 1
ATOM 3516 C CA . ALA B 1 63 ? -1.71443 8.05945 25.03957 1.000 55.60732 56 ALA B CA 1
ATOM 3517 C C . ALA B 1 63 ? -1.48788 9.22635 24.08710 1.000 59.69065 56 ALA B C 1
ATOM 3518 O O . ALA B 1 63 ? -2.42580 9.63702 23.39521 1.000 61.81841 56 ALA B O 1
ATOM 3525 N N . ASP B 1 64 ? -0.26693 9.76209 24.02713 1.000 62.37687 57 ASP B N 1
ATOM 3526 C CA . ASP B 1 64 ? 0.02488 10.85937 23.11407 1.000 66.42485 57 ASP B CA 1
ATOM 3527 C C . ASP B 1 64 ? 0.32866 10.36172 21.71052 1.000 64.65449 57 ASP B C 1
ATOM 3528 O O . ASP B 1 64 ? 0.00768 11.04417 20.73219 1.000 65.53407 57 ASP B O 1
ATOM 3537 N N . ASP B 1 65 ? 0.95167 9.18947 21.59231 1.000 62.46818 58 ASP B N 1
ATOM 3538 C CA . ASP B 1 65 ? 1.28602 8.66411 20.27553 1.000 62.76398 58 ASP B CA 1
ATOM 3539 C C . ASP B 1 65 ? 0.04086 8.28034 19.49056 1.000 60.64442 58 ASP B C 1
ATOM 3540 O O . ASP B 1 65 ? 0.05399 8.32465 18.25500 1.000 61.30132 58 ASP B O 1
ATOM 3549 N N . MET B 1 66 ? -1.03853 7.90637 20.17888 1.000 58.43148 59 MET B N 1
ATOM 3550 C CA . MET B 1 66 ? -2.27021 7.51010 19.51298 1.000 56.91265 59 MET B CA 1
ATOM 3551 C C . MET B 1 66 ? -3.38708 8.53886 19.62059 1.000 59.52424 59 MET B C 1
ATOM 3552 O O . MET B 1 66 ? -4.46487 8.30861 19.06428 1.000 58.99763 59 MET B O 1
ATOM 3566 N N . ALA B 1 67 ? -3.17052 9.64721 20.33019 1.000 62.67355 60 ALA B N 1
ATOM 3567 C CA . ALA B 1 67 ? -4.15383 10.72278 20.45539 1.000 67.30174 60 ALA B CA 1
ATOM 3568 C C . ALA B 1 67 ? -5.47314 10.19383 21.02838 1.000 69.81604 60 ALA B C 1
ATOM 3569 O O . ALA B 1 67 ? -6.50180 10.13206 20.35411 1.000 69.77797 60 ALA B O 1
ATOM 3576 N N . MET B 1 68 ? -5.41181 9.81941 22.30840 1.000 71.91562 61 MET B N 1
ATOM 3577 C CA . MET B 1 68 ? -6.56996 9.31997 23.03725 1.000 74.51816 61 MET B CA 1
ATOM 3578 C C . MET B 1 68 ? -6.66480 10.00826 24.39111 1.000 78.28667 61 MET B C 1
ATOM 3579 O O . MET B 1 68 ? -5.65789 10.44484 24.95647 1.000 83.29730 61 MET B O 1
ATOM 3593 N N . GLU B 1 69 ? -7.89165 10.09253 24.90537 1.000 107.71794 62 GLU B N 1
ATOM 3594 C CA . GLU B 1 69 ? -8.12305 10.66990 26.22307 1.000 104.84499 62 GLU B CA 1
ATOM 3595 C C . GLU B 1 69 ? -7.49146 9.80834 27.31042 1.000 98.21388 62 GLU B C 1
ATOM 3596 O O . GLU B 1 69 ? -7.52442 8.57721 27.25077 1.000 94.26746 62 GLU B O 1
ATOM 3608 N N . LYS B 1 70 ? -6.92621 10.46795 28.32168 1.000 97.61854 63 LYS B N 1
ATOM 3609 C CA . LYS B 1 70 ? -6.37889 9.75031 29.46724 1.000 94.51182 63 LYS B CA 1
ATOM 3610 C C . LYS B 1 70 ? -7.42939 8.84125 30.09040 1.000 92.07840 63 LYS B C 1
ATOM 3611 O O . LYS B 1 70 ? -7.25728 7.61988 30.15997 1.000 89.67360 63 LYS B O 1
ATOM 3630 N N . GLY B 1 71 ? -8.53252 9.43863 30.54915 1.000 92.53827 64 GLY B N 1
ATOM 3631 C CA . GLY B 1 71 ? -9.56247 8.67622 31.23947 1.000 90.83956 64 GLY B CA 1
ATOM 3632 C C . GLY B 1 71 ? -10.02026 7.45364 30.47034 1.000 87.94760 64 GLY B C 1
ATOM 3633 O O . GLY B 1 71 ? -10.10661 6.35329 31.01903 1.000 86.51410 64 GLY B O 1
ATOM 3637 N N . LYS B 1 72 ? -10.34315 7.62983 29.18847 1.000 87.65087 65 LYS B N 1
ATOM 3638 C CA . LYS B 1 72 ? -10.71656 6.47637 28.37827 1.000 85.48347 65 LYS B CA 1
ATOM 3639 C C . LYS B 1 72 ? -9.54630 5.50976 28.23811 1.000 82.87654 65 LYS B C 1
ATOM 3640 O O . LYS B 1 72 ? -9.71873 4.29244 28.37557 1.000 81.03883 65 LYS B O 1
ATOM 3659 N N . TYR B 1 73 ? -8.34092 6.03015 27.99141 1.000 83.02547 66 TYR B N 1
ATOM 3660 C CA . TYR B 1 73 ? -7.17971 5.15736 27.84528 1.000 81.31543 66 TYR B CA 1
ATOM 3661 C C . TYR B 1 73 ? -6.98246 4.31210 29.09679 1.000 79.92758 66 TYR B C 1
ATOM 3662 O O . TYR B 1 73 ? -6.95174 3.07919 29.03010 1.000 78.40629 66 TYR B O 1
ATOM 3680 N N . VAL B 1 74 ? -6.86216 4.96392 30.25312 1.000 82.20965 67 VAL B N 1
ATOM 3681 C CA . VAL B 1 74 ? -6.77730 4.20651 31.49901 1.000 81.13126 67 VAL B CA 1
ATOM 3682 C C . VAL B 1 74 ? -8.00283 3.31514 31.64247 1.000 80.29579 67 VAL B C 1
ATOM 3683 O O . VAL B 1 74 ? -7.89750 2.14432 32.04019 1.000 79.35880 67 VAL B O 1
ATOM 3696 N N . GLY B 1 75 ? -9.18195 3.82582 31.26555 1.000 81.00407 68 GLY B N 1
ATOM 3697 C CA . GLY B 1 75 ? -10.39435 3.02922 31.34220 1.000 80.71420 68 GLY B CA 1
ATOM 3698 C C . GLY B 1 75 ? -10.32146 1.76356 30.51268 1.000 79.17183 68 GLY B C 1
ATOM 3699 O O . GLY B 1 75 ? -10.78076 0.70153 30.94089 1.000 78.82601 68 GLY B O 1
ATOM 3703 N N . GLU B 1 76 ? -9.74811 1.84872 29.30707 1.000 89.60601 69 GLU B N 1
ATOM 3704 C CA . GLU B 1 76 ? -9.52275 0.63474 28.53296 1.000 88.13465 69 GLU B CA 1
ATOM 3705 C C . GLU B 1 76 ? -8.45254 -0.23068 29.18676 1.000 84.41138 69 GLU B C 1
ATOM 3706 O O . GLU B 1 76 ? -8.61452 -1.45120 29.29269 1.000 84.06499 69 GLU B O 1
ATOM 3718 N N . LEU B 1 77 ? -7.35985 0.38339 29.64900 1.000 83.08633 70 LEU B N 1
ATOM 3719 C CA . LEU B 1 77 ? -6.38470 -0.35846 30.44086 1.000 79.28478 70 LEU B CA 1
ATOM 3720 C C . LEU B 1 77 ? -7.07005 -1.04776 31.60847 1.000 97.96392 70 LEU B C 1
ATOM 3721 O O . LEU B 1 77 ? -6.98143 -2.27030 31.76307 1.000 113.67794 70 LEU B O 1
ATOM 3737 N N . ARG B 1 7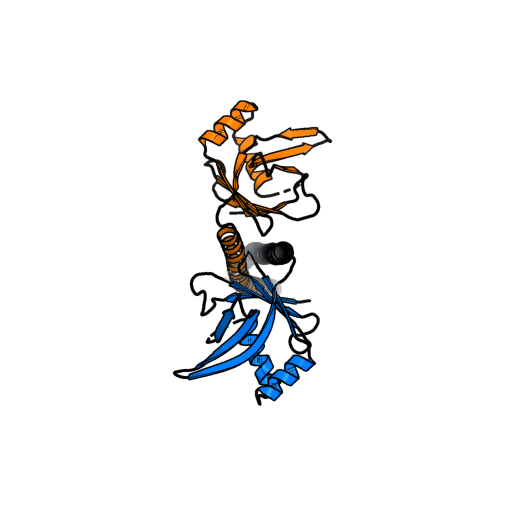8 ? -7.77655 -0.26849 32.43408 1.000 85.60828 71 ARG B N 1
ATOM 3738 C CA . ARG B 1 78 ? -8.54084 -0.83677 33.53683 1.000 83.86631 71 ARG B CA 1
ATOM 3739 C C . ARG B 1 78 ? -9.49242 -1.91400 33.03798 1.000 85.96068 71 ARG B C 1
ATOM 3740 O O . ARG B 1 78 ? -9.55043 -3.01134 33.60588 1.000 85.51390 71 ARG B O 1
ATOM 3761 N N . LYS B 1 79 ? -10.21079 -1.63794 31.94674 1.000 87.53339 72 LYS B N 1
ATOM 3762 C CA . LYS B 1 79 ? -11.15273 -2.61541 31.41576 1.000 89.82339 72 LYS B CA 1
ATOM 3763 C C . LYS B 1 79 ? -10.43710 -3.80236 30.78289 1.000 87.81337 72 LYS B C 1
ATOM 3764 O O . LYS B 1 79 ? -10.98082 -4.91224 30.76191 1.000 89.38233 72 LYS B O 1
ATOM 3783 N N . ALA B 1 80 ? -9.22209 -3.59828 30.27633 1.000 84.75238 73 ALA B N 1
ATOM 3784 C CA . ALA B 1 80 ? -8.51886 -4.64089 29.53914 1.000 83.35867 73 ALA B CA 1
ATOM 3785 C C . ALA B 1 80 ? -7.60058 -5.47718 30.42906 1.000 81.35965 73 ALA B C 1
ATOM 3786 O O . ALA B 1 80 ? -7.60400 -6.70939 30.34257 1.000 82.08397 73 ALA B O 1
ATOM 3793 N N . LEU B 1 81 ? -6.80532 -4.83000 31.28313 1.000 79.11994 74 LEU B N 1
ATOM 3794 C CA . LEU B 1 81 ? -5.77336 -5.55698 32.01684 1.000 77.30716 74 LEU B CA 1
ATOM 3795 C C . LEU B 1 81 ? -6.35359 -6.39736 33.14889 1.000 79.68955 74 LEU B C 1
ATOM 3796 O O . LEU B 1 81 ? -5.76679 -7.42313 33.51326 1.000 79.26004 74 LEU B O 1
ATOM 3812 N N . LEU B 1 82 ? -7.48934 -5.98747 33.71859 1.000 81.27899 75 LEU B N 1
ATOM 3813 C CA . LEU B 1 82 ? -8.09313 -6.70041 34.83790 1.000 83.67439 75 LEU B CA 1
ATOM 3814 C C . LEU B 1 82 ? -9.22544 -7.62912 34.41716 1.000 86.43603 75 LEU B C 1
ATOM 3815 O O . LEU B 1 82 ? -9.73000 -8.38134 35.25899 1.000 88.42372 75 LEU B O 1
ATOM 3831 N N . SER B 1 83 ? -9.62789 -7.59565 33.15005 1.000 86.91662 76 SER B N 1
ATOM 3832 C CA . SER B 1 83 ? -10.70159 -8.44377 32.63095 1.000 90.24885 76 SER B CA 1
ATOM 3833 C C . SER B 1 83 ? -11.95867 -8.36494 33.49387 1.000 93.61628 76 SER B C 1
ATOM 3834 O O . SER B 1 83 ? -12.26451 -9.28780 34.24885 1.000 95.40292 76 SER B O 1
ATOM 3842 N N . VAL B 1 90 ? -14.56742 -8.30218 24.63684 1.000 76.29234 83 VAL B N 1
ATOM 3843 C CA . VAL B 1 90 ? -13.64224 -9.39315 24.36052 1.000 74.61408 83 VAL B CA 1
ATOM 3844 C C . VAL B 1 90 ? -12.35094 -8.82022 23.78824 1.000 72.34222 83 VAL B C 1
ATOM 3845 O O . VAL B 1 90 ? -12.24422 -8.59469 22.58368 1.000 74.33434 83 VAL B O 1
ATOM 3857 N N . TYR B 1 91 ? -11.37557 -8.58667 24.66498 1.000 68.40916 84 TYR B N 1
ATOM 3858 C CA . TYR B 1 91 ? -10.08202 -8.05784 24.25564 1.000 64.87286 84 TYR B CA 1
ATOM 3859 C C . TYR B 1 91 ? -9.17402 -9.17755 23.76227 1.000 63.24154 84 TYR B C 1
ATOM 3860 O O . TYR B 1 91 ? -9.28624 -10.33208 24.18638 1.000 63.21869 84 TYR B O 1
ATOM 3878 N N . THR B 1 92 ? -8.26345 -8.82160 22.86038 1.000 61.94574 85 THR B N 1
ATOM 3879 C CA . THR B 1 92 ? -7.22994 -9.72711 22.38706 1.000 60.50241 85 THR B CA 1
ATOM 3880 C C . THR B 1 92 ? -5.88847 -9.29317 22.95899 1.000 57.24519 85 THR B C 1
ATOM 3881 O O . THR B 1 92 ? -5.66303 -8.10956 23.22355 1.000 54.30694 85 THR B O 1
ATOM 3892 N N . PHE B 1 93 ? -5.00508 -10.26495 23.16139 1.000 53.80807 86 PHE B N 1
ATOM 3893 C CA . PHE B 1 93 ? -3.72427 -10.02194 23.80589 1.000 51.64723 86 PHE B CA 1
ATOM 3894 C C . PHE B 1 93 ? -2.60318 -10.56179 22.93630 1.000 51.52723 86 PHE B C 1
ATOM 3895 O O . PHE B 1 93 ? -2.71968 -11.64380 22.35379 1.000 52.49949 86 PHE B O 1
ATOM 3912 N N . ASN B 1 94 ? -1.51674 -9.80218 22.86461 1.000 50.48749 87 ASN B N 1
ATOM 3913 C CA . ASN B 1 94 ? -0.40168 -10.10928 21.98287 1.000 51.97635 87 ASN B CA 1
ATOM 3914 C C . ASN B 1 94 ? 0.89729 -9.95570 22.74824 1.000 49.21014 87 ASN B C 1
ATOM 3915 O O . ASN B 1 94 ? 1.04655 -9.03511 23.55599 1.000 47.66501 87 ASN B O 1
ATOM 3926 N N . PHE B 1 95 ? 1.84171 -10.84604 22.46374 1.000 48.84989 88 PHE B N 1
ATOM 3927 C CA . PHE B 1 95 ? 3.16217 -10.77515 23.06491 1.000 46.62149 88 PHE B CA 1
ATOM 3928 C C . PHE B 1 95 ? 4.12953 -11.54274 22.17863 1.000 49.55900 88 PHE B C 1
ATOM 3929 O O . PHE B 1 95 ? 3.86124 -12.69017 21.80797 1.000 49.74077 88 PHE B O 1
ATOM 3946 N N . SER B 1 96 ? 5.23187 -10.89681 21.81877 1.000 49.13109 89 SER B N 1
ATOM 3947 C CA . SER B 1 96 ? 6.31200 -11.54021 21.08790 1.000 50.17687 89 SER B CA 1
ATOM 3948 C C . SER B 1 96 ? 7.43545 -11.85127 22.06374 1.000 47.84150 89 SER B C 1
ATOM 3949 O O . SER B 1 96 ? 7.96212 -10.94436 22.71766 1.000 44.91392 89 SER B O 1
ATOM 3957 N N . LYS B 1 97 ? 7.80572 -13.12778 22.15507 1.000 49.29203 90 LYS B N 1
ATOM 3958 C CA . LYS B 1 97 ? 8.86207 -13.52017 23.07672 1.000 49.40137 90 LYS B CA 1
ATOM 3959 C C . LYS B 1 97 ? 10.24857 -13.12056 22.58874 1.000 50.16266 90 LYS B C 1
ATOM 3960 O O . LYS B 1 97 ? 11.20077 -13.19685 23.37106 1.000 49.00981 90 LYS B O 1
ATOM 3979 N N . GLU B 1 98 ? 10.38785 -12.68131 21.33554 1.000 52.59636 91 GLU B N 1
ATOM 3980 C CA . GLU B 1 98 ? 11.67444 -12.19608 20.84628 1.000 54.64580 91 GLU B CA 1
ATOM 3981 C C . GLU B 1 98 ? 11.84663 -10.70460 21.11736 1.000 53.34761 91 GLU B C 1
ATOM 3982 O O . GLU B 1 98 ? 12.86612 -10.28921 21.67471 1.000 51.78394 91 GLU B O 1
ATOM 3994 N N . SER B 1 99 ? 10.85154 -9.89176 20.75429 1.000 53.80088 92 SER B N 1
ATOM 3995 C CA . SER B 1 99 ? 10.89739 -8.46145 21.04125 1.000 55.03527 92 SER B CA 1
ATOM 3996 C C . SER B 1 99 ? 10.40463 -8.12014 22.44468 1.000 50.57242 92 SER B C 1
ATOM 3997 O O . SER B 1 99 ? 10.70630 -7.03028 22.94558 1.000 49.69882 92 SER B O 1
ATOM 4005 N N . CYS B 1 100 ? 9.64077 -9.00999 23.07700 1.000 49.36698 93 CYS B N 1
ATOM 4006 C CA . CYS B 1 100 ? 9.14478 -8.80738 24.44052 1.000 48.21133 93 CYS B CA 1
ATOM 4007 C C . CYS B 1 100 ? 8.23840 -7.58307 24.54503 1.000 46.59510 93 CYS B C 1
ATOM 4008 O O . CYS B 1 100 ? 8.15955 -6.94257 25.59649 1.000 44.81133 93 CYS B O 1
ATOM 4016 N N . TYR B 1 101 ? 7.53403 -7.25560 23.46886 1.000 44.96117 94 TYR B N 1
ATOM 4017 C CA . TYR B 1 101 ? 6.55850 -6.17710 23.47993 1.000 47.35127 94 TYR B CA 1
ATOM 4018 C C . TYR B 1 101 ? 5.16381 -6.76765 23.62598 1.000 46.99397 94 TYR B C 1
ATOM 4019 O O . TYR B 1 101 ? 4.80677 -7.71829 22.92159 1.000 46.12112 94 TYR B O 1
ATOM 4037 N N . PHE B 1 102 ? 4.39307 -6.21539 24.55487 1.000 46.54357 95 PHE B N 1
ATOM 4038 C CA . PHE B 1 102 ? 3.04268 -6.67015 24.84855 1.000 47.20887 95 PHE B CA 1
ATOM 4039 C C . PHE B 1 102 ? 2.05587 -5.59021 24.43238 1.000 47.75723 95 PHE B C 1
ATOM 4040 O O . PHE B 1 102 ? 2.31536 -4.39521 24.61281 1.000 47.44446 95 PHE B O 1
ATOM 4057 N N . PHE B 1 103 ? 0.94371 -6.00430 23.83641 1.000 47.59747 96 PHE B N 1
ATOM 4058 C CA . PHE B 1 103 ? -0.12296 -5.05821 23.55390 1.000 50.66238 96 PHE B CA 1
ATOM 4059 C C . PHE B 1 103 ? -1.42498 -5.82173 23.37187 1.000 52.51717 96 PHE B C 1
ATOM 4060 O O . PHE B 1 103 ? -1.43895 -7.02287 23.08769 1.000 52.37291 96 PHE B O 1
ATOM 4077 N N . PHE B 1 104 ? -2.52173 -5.09942 23.53995 1.000 54.24062 97 PHE B N 1
ATOM 4078 C CA . PHE B 1 104 ? -3.84263 -5.66526 23.35549 1.000 57.70325 97 PHE B CA 1
ATOM 4079 C C . PHE B 1 104 ? -4.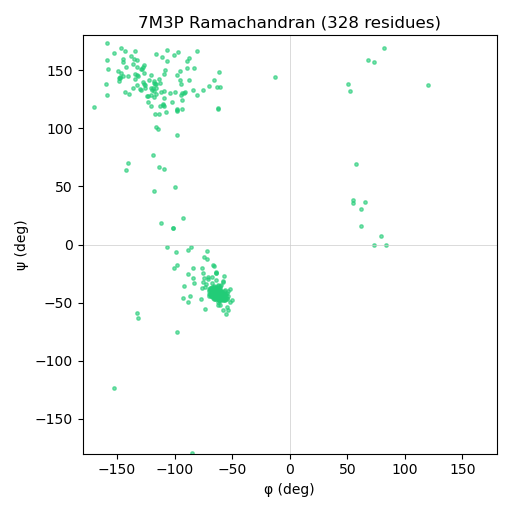66082 -4.71138 22.50356 1.000 57.24771 97 PHE B C 1
ATOM 4080 O O . PHE B 1 104 ? -4.35823 -3.52037 22.39727 1.000 55.84828 97 PHE B O 1
ATOM 4097 N N . GLU B 1 105 ? -5.69806 -5.25886 21.88907 1.000 58.36177 98 GLU B N 1
ATOM 4098 C CA . GLU B 1 105 ? -6.58669 -4.50387 21.02544 1.000 62.31548 98 GLU B CA 1
ATOM 4099 C C . GLU B 1 105 ? -7.99838 -4.59163 21.58233 1.000 62.65131 98 GLU B C 1
ATOM 4100 O O . GLU B 1 105 ? -8.37679 -5.60293 22.18481 1.000 58.81254 98 GLU B O 1
ATOM 4112 N N . LYS B 1 106 ? -8.75270 -3.50904 21.42081 1.000 65.03672 99 LYS B N 1
ATOM 4113 C CA . LYS B 1 106 ? -10.18489 -3.50479 21.68797 1.000 69.17923 99 LYS B CA 1
ATOM 4114 C C . LYS B 1 106 ? -10.90481 -3.80312 20.37803 1.000 75.54746 99 LYS B C 1
ATOM 4115 O O . LYS B 1 106 ? -10.79341 -3.03798 19.41276 1.000 77.18019 99 LYS B O 1
ATOM 4134 N N . ASN B 1 107 ? -11.62254 -4.92258 20.33704 1.000 78.82529 100 ASN B N 1
ATOM 4135 C CA . ASN B 1 107 ? -12.32658 -5.36158 19.14286 1.000 83.50476 100 ASN B CA 1
ATOM 4136 C C . ASN B 1 107 ? -13.79387 -4.95820 19.21393 1.000 91.34703 100 ASN B C 1
ATOM 4137 O O . ASN B 1 107 ? -14.40369 -4.93651 20.28602 1.000 94.85481 100 ASN B O 1
ATOM 4148 N N . LEU B 1 108 ? -14.35517 -4.63777 18.05082 1.000 92.87606 101 LEU B N 1
ATOM 4149 C CA . LEU B 1 108 ? -15.74206 -4.20558 17.95577 1.000 93.45713 101 LEU B CA 1
ATOM 4150 C C . LEU B 1 108 ? -16.14668 -4.14761 16.49053 1.000 100.19356 101 LEU B C 1
ATOM 4151 O O . LEU B 1 108 ? -15.55967 -3.38633 15.71497 1.000 101.25710 101 LEU B O 1
ATOM 4167 N N . LYS B 1 109 ? -17.13571 -4.95121 16.09494 1.000 105.87285 102 LYS B N 1
ATOM 4168 C CA . LYS B 1 109 ? -17.66802 -4.90607 14.73338 1.000 111.24409 102 LYS B CA 1
ATOM 4169 C C . LYS B 1 109 ? -16.61314 -5.34314 13.71502 1.000 111.90943 102 LYS B C 1
ATOM 4170 O O . LYS B 1 109 ? -16.52994 -4.80188 12.61182 1.000 113.84053 102 LYS B O 1
ATOM 4189 N N . ASP B 1 110 ? -15.79658 -6.32751 14.09089 1.000 110.48582 103 ASP B N 1
ATOM 4190 C CA . ASP B 1 110 ? -14.67412 -6.78630 13.27491 1.000 110.98119 103 ASP B CA 1
ATOM 4191 C C . ASP B 1 110 ? -13.64273 -5.68291 13.04932 1.000 110.51135 103 ASP B C 1
ATOM 4192 O O . ASP B 1 110 ? -12.78879 -5.79693 12.16364 1.000 110.48836 103 ASP B O 1
ATOM 4201 N N . VAL B 1 111 ? -13.71032 -4.61340 13.84053 1.000 110.18634 104 VAL B N 1
ATOM 4202 C CA . VAL B 1 111 ? -12.77621 -3.49729 13.76597 1.000 109.79998 104 VAL B CA 1
ATOM 4203 C C . VAL B 1 111 ? -12.04651 -3.40572 15.09824 1.000 102.05330 104 VAL B C 1
ATOM 4204 O O . VAL B 1 111 ? -12.65619 -3.56024 16.16239 1.000 102.07604 104 VAL B O 1
ATOM 4217 N N . SER B 1 112 ? -10.74282 -3.14799 15.03981 1.000 94.09218 105 SER B N 1
ATOM 4218 C CA . SER B 1 112 ? -9.91536 -3.14272 16.23420 1.000 84.16192 105 SER B CA 1
ATOM 4219 C C . SER B 1 112 ? -8.87412 -2.04009 16.13563 1.000 79.18587 105 SER B C 1
ATOM 4220 O O . SER B 1 112 ? -8.48078 -1.63014 15.04013 1.000 80.91619 105 SER B O 1
ATOM 4228 N N . PHE B 1 113 ? -8.44378 -1.55461 17.29883 1.000 72.08400 106 PHE B N 1
ATOM 4229 C CA . PHE B 1 113 ? -7.30991 -0.64718 17.37786 1.000 67.57588 106 PHE B CA 1
ATOM 4230 C C . PHE B 1 113 ? -6.54206 -0.95231 18.65484 1.000 61.81388 106 PHE B C 1
ATOM 4231 O O . PHE B 1 113 ? -7.08289 -1.51860 19.60927 1.000 59.43219 106 PHE B O 1
ATOM 4248 N N . ARG B 1 114 ? -5.26960 -0.57479 18.65539 1.000 60.01170 107 ARG B N 1
ATOM 4249 C CA . ARG B 1 114 ? -4.37480 -0.87308 19.76133 1.000 57.38846 107 ARG B CA 1
ATOM 4250 C C . ARG B 1 114 ? -4.42213 0.22892 20.81180 1.000 54.34511 107 ARG B C 1
ATOM 4251 O O . ARG B 1 114 ? -4.80138 1.37096 20.54116 1.000 54.72272 107 ARG B O 1
ATOM 4272 N N . LEU B 1 115 ? -4.02222 -0.13640 22.02724 1.000 52.09407 108 LEU B N 1
ATOM 4273 C CA . LEU B 1 115 ? -3.92526 0.80783 23.13131 1.000 51.30773 108 LEU B CA 1
ATOM 4274 C C . LEU B 1 115 ? -2.49031 0.91098 23.62942 1.000 49.89204 108 LEU B C 1
ATOM 4275 O O . LEU B 1 115 ? -2.24303 0.86572 24.83940 1.000 48.70987 108 LEU B O 1
ATOM 4291 N N . GLY B 1 116 ? -1.54063 1.04111 22.70834 1.000 51.11500 109 GLY B N 1
ATOM 4292 C CA . GLY B 1 116 ? -0.14141 1.13484 23.06512 1.000 50.72931 109 GLY B CA 1
ATOM 4293 C C . GLY B 1 116 ? 0.48692 -0.22218 23.32743 1.000 49.93813 109 GLY B C 1
ATOM 4294 O O . GLY B 1 116 ? -0.17580 -1.25499 23.42246 1.000 50.77654 109 GLY B O 1
ATOM 4298 N N . SER B 1 117 ? 1.81017 -0.21042 23.44258 1.000 48.97458 110 SER B N 1
ATOM 4299 C CA . SER B 1 117 ? 2.57733 -1.41909 23.69321 1.000 47.07291 110 SER B CA 1
ATOM 4300 C C . SER B 1 117 ? 3.48498 -1.20972 24.89627 1.000 46.35874 110 SER B C 1
ATOM 4301 O O . SER B 1 117 ? 3.89735 -0.08577 25.19318 1.000 47.48036 110 SER B O 1
ATOM 4309 N N . PHE B 1 118 ? 3.79696 -2.30874 25.58074 1.000 44.93836 111 PHE B N 1
ATOM 4310 C CA . PHE B 1 118 ? 4.65967 -2.28204 26.75175 1.000 43.08131 111 PHE B CA 1
ATOM 4311 C C . PHE B 1 118 ? 5.71971 -3.36769 26.62905 1.000 40.86988 111 PHE B C 1
ATOM 4312 O O . PHE B 1 118 ? 5.46483 -4.45072 26.09586 1.000 39.99655 111 PHE B O 1
ATOM 4329 N N . ASN B 1 119 ? 6.91514 -3.06466 27.12884 1.000 40.48006 112 ASN B N 1
ATOM 4330 C CA . ASN B 1 119 ? 8.04074 -3.98892 27.07531 1.000 41.48557 112 ASN B CA 1
ATOM 4331 C C . ASN B 1 119 ? 8.08907 -4.80017 28.36651 1.000 38.98046 112 ASN B C 1
ATOM 4332 O O . ASN B 1 119 ? 8.12561 -4.22900 29.46243 1.000 38.30226 112 ASN B O 1
ATOM 4343 N N . LEU B 1 120 ? 8.07215 -6.13125 28.23795 1.000 38.84248 113 LEU B N 1
ATOM 4344 C CA . LEU B 1 120 ? 8.08078 -7.04716 29.38370 1.000 39.23685 113 LEU B CA 1
ATOM 4345 C C . LEU B 1 120 ? 9.38314 -7.84304 29.36760 1.000 41.72101 113 LEU B C 1
ATOM 4346 O O . LEU B 1 120 ? 9.49714 -8.85071 28.66293 1.000 42.86063 113 LEU B O 1
ATOM 4362 N N . GLU B 1 121 ? 10.34714 -7.41257 30.17357 1.000 42.91707 114 GLU B N 1
ATOM 4363 C CA . GLU B 1 121 ? 11.64794 -8.06693 30.20342 1.000 44.67862 114 GLU B CA 1
ATOM 4364 C C . GLU B 1 121 ? 11.53824 -9.44987 30.84168 1.000 40.57079 114 GLU B C 1
ATOM 4365 O O . GLU B 1 121 ? 10.86495 -9.63184 31.86191 1.000 37.92279 114 GLU B O 1
ATOM 4377 N N . LYS B 1 122 ? 12.19715 -10.43117 30.22531 1.000 40.20911 115 LYS B N 1
ATOM 4378 C CA . LYS B 1 122 ? 12.19927 -11.79063 30.75526 1.000 40.90340 115 LYS B CA 1
ATOM 4379 C C . LYS B 1 122 ? 12.86739 -11.81442 32.12345 1.000 36.97792 115 LYS B C 1
ATOM 4380 O O . LYS B 1 122 ? 13.92314 -11.20780 32.31939 1.000 35.99345 115 LYS B O 1
ATOM 4399 N N . VAL B 1 123 ? 12.25384 -12.51655 33.07586 1.000 34.84209 116 VAL B N 1
ATOM 4400 C CA . VAL B 1 123 ? 12.74444 -12.52185 34.45084 1.000 35.00233 116 VAL B CA 1
ATOM 4401 C C . VAL B 1 123 ? 13.79650 -13.61282 34.60676 1.000 34.79330 116 VAL B C 1
ATOM 4402 O O . VAL B 1 123 ? 13.68149 -14.70765 34.04401 1.000 33.28844 116 VAL B O 1
ATOM 4415 N N . GLU B 1 124 ? 14.83917 -13.30512 35.37665 1.000 38.02963 117 GLU B N 1
ATOM 4416 C CA . GLU B 1 124 ? 15.94830 -14.24556 35.55362 1.000 40.29244 117 GLU B CA 1
ATOM 4417 C C . GLU B 1 124 ? 15.51835 -15.49751 36.31475 1.000 38.26777 117 GLU B C 1
ATOM 4418 O O . GLU B 1 124 ? 15.87686 -16.61704 35.93127 1.000 37.73928 117 GLU B O 1
ATOM 4430 N N . ASN B 1 125 ? 14.73897 -15.32883 37.38969 1.000 32.82753 118 ASN B N 1
ATOM 4431 C CA . ASN B 1 125 ? 14.33700 -16.41684 38.27469 1.000 32.24130 118 ASN B CA 1
ATOM 4432 C C . ASN B 1 125 ? 12.80036 -16.50299 38.23455 1.000 29.62166 118 ASN B C 1
ATOM 4433 O O . ASN B 1 125 ? 12.12781 -16.04587 39.15564 1.000 28.53636 118 ASN B O 1
ATOM 4444 N N . PRO B 1 126 ? 12.25306 -17.07511 37.15597 1.000 28.35058 119 PRO B N 1
ATOM 4445 C CA . PRO B 1 126 ? 10.78503 -17.10948 37.04845 1.000 26.87854 119 PRO B CA 1
ATOM 4446 C C . PRO B 1 126 ? 10.11289 -17.93331 38.12368 1.000 25.84912 119 PRO B C 1
ATOM 4447 O O . PRO B 1 126 ? 8.94561 -17.66914 38.42302 1.000 24.33635 119 PRO B O 1
ATOM 4458 N N . ALA B 1 127 ? 10.79662 -18.91409 38.71865 1.000 25.09611 120 ALA B N 1
ATOM 4459 C CA . ALA B 1 127 ? 10.14950 -19.73921 39.73237 1.000 24.49876 120 ALA B CA 1
ATOM 4460 C C . ALA B 1 127 ? 9.73067 -18.89715 40.93394 1.000 23.64765 120 ALA B C 1
ATOM 4461 O O . ALA B 1 127 ? 8.69350 -19.15780 41.55071 1.000 22.35576 120 ALA B O 1
ATOM 4468 N N . GLU B 1 128 ? 10.52327 -17.87778 41.27644 1.000 23.45848 121 GLU B N 1
ATOM 4469 C CA . GLU B 1 128 ? 10.16144 -16.98521 42.37769 1.000 23.70072 121 GLU B CA 1
ATOM 4470 C C . GLU B 1 128 ? 8.80960 -16.32856 42.12846 1.000 21.64913 121 GLU B C 1
ATOM 4471 O O . GLU B 1 128 ? 7.97262 -16.23578 43.03788 1.000 21.33093 121 GLU B O 1
ATOM 4483 N N . VAL B 1 129 ? 8.58773 -15.84750 40.90194 1.000 21.21325 122 VAL B N 1
ATOM 4484 C CA . VAL B 1 129 ? 7.33981 -15.16321 40.56640 1.000 21.98076 122 VAL B CA 1
ATOM 4485 C C . VAL B 1 129 ? 6.16935 -16.13641 40.63133 1.000 20.09597 122 VAL B C 1
ATOM 4486 O O . VAL B 1 129 ? 5.10451 -15.82493 41.18143 1.000 19.79103 122 VAL B O 1
ATOM 4499 N N . ILE B 1 130 ? 6.34745 -17.32283 40.04636 1.000 19.51110 123 ILE B N 1
ATOM 4500 C CA . ILE B 1 130 ? 5.30725 -18.34773 40.06217 1.000 19.65618 123 ILE B CA 1
ATOM 4501 C C . ILE B 1 130 ? 4.97644 -18.73919 41.49747 1.000 20.12202 123 ILE B C 1
ATOM 4502 O O . ILE B 1 130 ? 3.80588 -18.77972 41.89293 1.000 19.60929 123 ILE B O 1
ATOM 4518 N N . ARG B 1 131 ? 6.00418 -19.02390 42.30367 1.000 20.94876 124 ARG B N 1
ATOM 4519 C CA . ARG B 1 131 ? 5.77291 -19.35410 43.70911 1.000 21.95334 124 ARG B CA 1
ATOM 4520 C C . ARG B 1 131 ? 4.96672 -18.26303 44.40055 1.000 20.85741 124 ARG B C 1
ATOM 4521 O O . ARG B 1 131 ? 4.00324 -18.54706 45.12226 1.000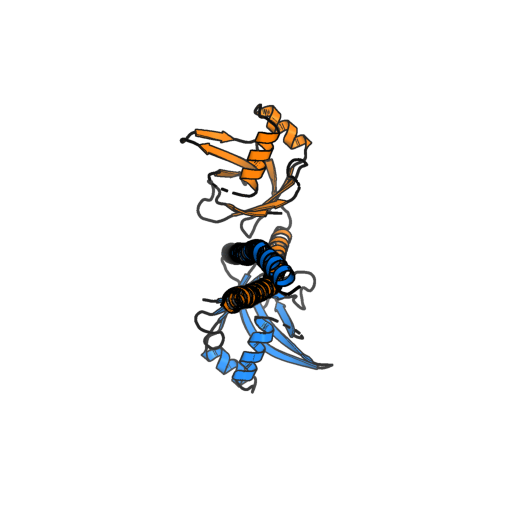 19.24230 124 ARG B O 1
ATOM 4542 N N . GLU B 1 132 ? 5.35832 -17.00100 44.20203 1.000 21.41342 125 GLU B N 1
ATOM 4543 C CA . GLU B 1 132 ? 4.65771 -15.89735 44.84235 1.000 21.28592 125 GLU B CA 1
ATOM 4544 C C . GLU B 1 132 ? 3.19887 -15.82618 44.38547 1.000 20.04304 125 GLU B C 1
ATOM 4545 O O . GLU B 1 132 ? 2.29229 -15.60611 45.19827 1.000 18.11825 125 GLU B O 1
ATOM 4557 N N . LEU B 1 133 ? 2.96027 -16.02962 43.08976 1.000 19.08816 126 LEU B N 1
ATOM 4558 C CA . LEU B 1 133 ? 1.60310 -15.99337 42.54535 1.000 19.86468 126 LEU B CA 1
ATOM 4559 C C . LEU B 1 133 ? 0.72459 -17.07323 43.16598 1.000 18.52145 126 LEU B C 1
ATOM 4560 O O . LEU B 1 133 ? -0.43484 -16.82550 43.52147 1.000 17.17244 126 LEU B O 1
ATOM 4576 N N . ILE B 1 134 ? 1.24742 -18.28955 43.28179 1.000 19.56284 127 ILE B N 1
ATOM 4577 C CA . ILE B 1 134 ? 0.47091 -19.36881 43.87562 1.000 19.72172 127 ILE B CA 1
ATOM 4578 C C . ILE B 1 134 ? 0.22298 -19.09565 45.35701 1.000 19.77971 127 ILE B C 1
ATOM 4579 O O . ILE B 1 134 ? -0.89927 -19.24967 45.84951 1.000 19.16867 127 ILE B O 1
ATOM 4595 N N . CYS B 1 135 ? 1.26191 -18.67800 46.09077 1.000 20.14713 128 CYS B N 1
ATOM 4596 C CA . CYS B 1 135 ? 1.06628 -18.31620 47.49176 1.000 22.24701 128 CYS B CA 1
ATOM 4597 C C . CYS B 1 135 ? -0.01758 -17.25523 47.63838 1.000 20.89460 128 CYS B C 1
ATOM 4598 O O . CYS B 1 135 ? -0.86300 -17.34210 48.53757 1.000 19.00609 128 CYS B O 1
ATOM 4606 N N . TYR B 1 136 ? -0.00409 -16.24171 46.76685 1.000 20.59197 129 TYR B N 1
ATOM 4607 C CA . TYR B 1 136 ? -1.02555 -15.20366 46.83809 1.000 22.05595 129 TYR B CA 1
ATOM 4608 C C . TYR B 1 136 ? -2.40953 -15.81655 46.70528 1.000 19.80961 129 TYR B C 1
ATOM 4609 O O . TYR B 1 136 ? -3.32861 -15.47822 47.45812 1.000 19.26935 129 TYR B O 1
ATOM 4627 N N . CYS B 1 137 ? -2.57432 -16.72354 45.73922 1.000 17.98695 130 CYS B N 1
ATOM 4628 C CA . CYS B 1 137 ? -3.87963 -17.33133 45.50701 1.000 19.43561 130 CYS B CA 1
ATOM 4629 C C . CYS B 1 137 ? -4.31649 -18.17214 46.69659 1.000 17.71114 130 CYS B C 1
ATOM 4630 O O . CYS B 1 137 ? -5.49870 -18.17448 47.06487 1.000 16.68252 130 CYS B O 1
ATOM 4638 N N . LEU B 1 138 ? -3.38648 -18.92885 47.28255 1.000 17.59156 131 LEU B N 1
ATOM 4639 C CA . LEU B 1 138 ? -3.73285 -19.77616 48.41604 1.000 18.58942 131 LEU B CA 1
ATOM 4640 C C . LEU B 1 138 ? -4.09888 -18.93111 49.62430 1.000 18.42419 131 LEU B C 1
ATOM 4641 O O . LEU B 1 138 ? -5.01783 -19.28116 50.37055 1.000 20.03022 131 LEU B O 1
ATOM 4657 N N . ASP B 1 139 ? -3.37821 -17.82655 49.83823 1.000 17.34448 132 ASP B N 1
ATOM 4658 C CA . ASP B 1 139 ? -3.73136 -16.89130 50.90246 1.000 17.89474 132 ASP B CA 1
ATOM 4659 C C . ASP B 1 139 ? -5.09910 -16.25704 50.65649 1.000 18.52374 132 ASP B C 1
ATOM 4660 O O . ASP B 1 139 ? -5.86502 -16.02792 51.59847 1.000 18.83698 132 ASP B O 1
ATOM 4669 N N . GLU B 1 140 ? -5.39786 -15.91609 49.40208 1.000 19.25557 133 GLU B N 1
ATOM 4670 C CA . GLU B 1 140 ? -6.70457 -15.35061 49.07607 1.000 19.92741 133 GLU B CA 1
ATOM 4671 C C . GLU B 1 140 ? -7.80945 -16.34969 49.38709 1.000 18.54605 133 GLU B C 1
ATOM 4672 O O . GLU B 1 140 ? -8.82588 -16.00440 50.00119 1.000 19.51569 133 GLU B O 1
ATOM 4684 N N . ILE B 1 141 ? -7.61742 -17.60644 48.99148 1.000 16.74601 134 ILE B N 1
ATOM 4685 C CA . ILE B 1 141 ? -8.60565 -18.64148 49.28604 1.000 17.04360 134 ILE B CA 1
ATOM 4686 C C . ILE B 1 141 ? -8.84628 -18.72661 50.78835 1.000 19.17478 134 ILE B C 1
ATOM 4687 O O . ILE B 1 141 ? -9.99284 -18.77108 51.25557 1.000 16.40263 134 ILE B O 1
ATOM 4703 N N . LYS B 1 142 ? -7.76356 -18.75973 51.56986 1.000 20.41995 135 LYS B N 1
ATOM 4704 C CA . LYS B 1 142 ? -7.89275 -18.78740 53.02432 1.000 22.52459 135 LYS B CA 1
ATOM 4705 C C . LYS B 1 142 ? -8.70567 -17.59841 53.53582 1.000 20.26643 135 LYS B C 1
ATOM 4706 O O . LYS B 1 142 ? -9.60987 -17.76166 54.36408 1.000 19.50048 135 LYS B O 1
ATOM 4725 N N . SER B 1 143 ? -8.40366 -16.38821 53.04943 1.000 20.49722 136 SER B N 1
ATOM 4726 C CA . SER B 1 143 ? -9.10999 -15.19875 53.52966 1.000 22.89007 136 SER B CA 1
ATOM 4727 C C . SER B 1 143 ? -10.59129 -15.25124 53.17995 1.000 19.27472 136 SER B C 1
ATOM 4728 O O . SER B 1 143 ? -11.44029 -14.86990 53.99174 1.000 19.51876 136 SER B O 1
ATOM 4736 N N . LEU B 1 144 ? -10.91666 -15.70521 51.97191 1.000 17.95697 137 LEU B N 1
ATOM 4737 C CA . LEU B 1 144 ? -12.31005 -15.73175 51.53589 1.000 18.98871 137 LEU B CA 1
ATOM 4738 C C . LEU B 1 144 ? -13.11450 -16.76826 52.31899 1.000 18.22596 137 LEU B C 1
ATOM 4739 O O . LEU B 1 144 ? -14.25437 -16.50830 52.71699 1.000 17.87000 137 LEU B O 1
ATOM 4755 N N . LYS B 1 145 ? -12.53040 -17.93958 52.57874 1.000 17.89785 138 LYS B N 1
ATOM 4756 C CA . LYS B 1 145 ? -13.21937 -18.92609 53.40227 1.000 20.94560 138 LYS B CA 1
ATOM 4757 C C . LYS B 1 145 ? -13.49001 -18.37494 54.79715 1.000 19.50762 138 LYS B C 1
ATOM 4758 O O . LYS B 1 145 ? -14.59357 -18.52138 55.32753 1.000 20.52351 138 LYS B O 1
ATOM 4777 N N . HIS B 1 146 ? -12.50709 -17.69892 55.38668 1.000 20.87774 139 HIS B N 1
ATOM 4778 C CA . HIS B 1 146 ? -12.70612 -17.07766 56.69293 1.000 23.05845 139 HIS B CA 1
ATOM 4779 C C . HIS B 1 146 ? -13.85961 -16.07004 56.65374 1.000 23.01886 139 HIS B C 1
ATOM 4780 O O . HIS B 1 146 ? -14.73429 -16.06693 57.53114 1.000 22.87948 139 HIS B O 1
ATOM 4794 N N . GLU B 1 147 ? -13.87822 -15.20564 55.63198 1.000 22.79718 140 GLU B N 1
ATOM 4795 C CA . GLU B 1 147 ? -14.94830 -14.22305 55.49474 1.000 25.03088 140 GLU B CA 1
ATOM 4796 C C . GLU B 1 147 ? -16.30300 -14.90644 55.35222 1.000 21.48541 140 GLU B C 1
ATOM 4797 O O . GLU B 1 147 ? -17.29898 -14.46256 55.93531 1.000 21.35832 140 GLU B O 1
ATOM 4809 N N . ILE B 1 148 ? -16.34611 -16.01407 54.61326 1.000 20.56184 141 ILE B N 1
ATOM 4810 C CA . ILE B 1 148 ? -17.59631 -16.72718 54.38259 1.000 18.14647 141 ILE B CA 1
ATOM 4811 C C . ILE B 1 148 ? -18.14645 -17.28219 55.68819 1.000 21.05996 141 ILE B C 1
ATOM 4812 O O . ILE B 1 148 ? -19.36335 -17.26631 55.92461 1.000 19.51732 141 ILE B O 1
ATOM 4828 N N . LYS B 1 149 ? -17.26718 -17.77186 56.56246 1.000 21.58756 142 LYS B N 1
ATOM 4829 C CA . LYS B 1 149 ? -17.72670 -18.31588 57.83423 1.000 24.93813 142 LYS B CA 1
ATOM 4830 C C . LYS B 1 149 ? -18.44504 -17.25763 58.66118 1.000 22.89708 142 LYS B C 1
ATOM 4831 O O . LYS B 1 149 ? -19.50260 -17.52770 59.24610 1.000 21.20826 142 LYS B O 1
ATOM 4850 N N . GLU B 1 150 ? -17.88618 -16.04879 58.73394 1.000 20.59133 143 GLU B N 1
ATOM 4851 C CA . GLU B 1 150 ? -18.54909 -14.98460 59.47984 1.000 23.18274 143 GLU B CA 1
ATOM 4852 C C . GLU B 1 150 ? -19.84613 -14.57127 58.79707 1.000 20.93442 143 GLU B C 1
ATOM 4853 O O . GLU B 1 150 ? -20.85884 -14.33000 59.46768 1.000 21.70401 143 GLU B O 1
ATOM 4865 N N . LEU B 1 151 ? -19.84823 -14.51858 57.46511 1.000 21.00622 144 LEU B N 1
ATOM 4866 C CA . LEU B 1 151 ? -21.02979 -14.05009 56.74541 1.000 24.35527 144 LEU B CA 1
ATOM 4867 C C . LEU B 1 151 ? -22.17899 -15.04837 56.84099 1.000 22.74851 144 LEU B C 1
ATOM 4868 O O . LEU B 1 151 ? -23.34461 -14.64648 56.93787 1.000 20.77965 144 LEU B O 1
ATOM 4884 N N . ARG B 1 152 ? -21.87550 -16.34868 56.79271 1.000 20.58957 145 ARG B N 1
ATOM 4885 C CA . ARG B 1 152 ? -22.89953 -17.36127 57.01303 1.000 23.92796 145 ARG B CA 1
ATOM 4886 C C . ARG B 1 152 ? -23.60779 -17.13317 58.34139 1.000 23.10722 145 ARG B C 1
ATOM 4887 O O . ARG B 1 152 ? -24.83766 -17.05716 58.39943 1.000 22.00590 145 ARG B O 1
ATOM 4908 N N . LYS B 1 153 ? -22.83314 -17.04407 59.42197 1.000 25.03514 146 LYS B N 1
ATOM 4909 C CA . LYS B 1 153 ? -23.41343 -16.80400 60.73648 1.000 28.09492 146 LYS B CA 1
ATOM 4910 C C . LYS B 1 153 ? -24.21901 -15.51256 60.75203 1.000 25.17408 146 LYS B C 1
ATOM 4911 O O . LYS B 1 153 ? -25.33562 -15.47323 61.28107 1.000 24.04107 146 LYS B O 1
ATOM 4930 N N . GLU B 1 154 ? -23.67638 -14.44045 60.17075 1.000 22.53320 147 GLU B N 1
ATOM 4931 C CA . GLU B 1 154 ? -24.40381 -13.17839 60.18290 1.000 21.28588 147 GLU B CA 1
ATOM 4932 C C . GLU B 1 154 ? -25.70012 -13.30006 59.40395 1.000 22.00666 147 GLU B C 1
ATOM 4933 O O . GLU B 1 154 ? -26.74296 -12.80567 59.83945 1.000 19.51526 147 GLU B O 1
ATOM 4945 N N . LYS B 1 155 ? -25.65876 -13.97930 58.26103 1.000 20.99727 148 LYS B N 1
ATOM 4946 C CA . LYS B 1 155 ? -26.86782 -14.15387 57.47263 1.000 21.41096 148 LYS B CA 1
ATOM 4947 C C . LYS B 1 155 ? -27.92443 -14.91552 58.26572 1.000 22.59661 148 LYS B C 1
ATOM 4948 O O . LYS B 1 155 ? -29.09714 -14.51139 58.31668 1.000 18.52379 148 LYS B O 1
ATOM 4967 N N . ASN B 1 156 ? -27.52026 -16.01080 58.91772 1.000 24.52303 149 ASN B N 1
ATOM 4968 C CA . ASN B 1 156 ? -28.46786 -16.78952 59.70841 1.000 27.44150 149 ASN B CA 1
ATOM 4969 C C . ASN B 1 156 ? -29.03815 -15.96905 60.86276 1.000 27.52126 149 ASN B C 1
ATOM 4970 O O . ASN B 1 156 ? -30.24645 -16.01721 61.12751 1.000 24.81055 149 ASN B O 1
ATOM 4981 N N . ASP B 1 157 ? -28.18869 -15.20736 61.56178 1.000 27.08874 150 ASP B N 1
ATOM 4982 C CA . ASP B 1 157 ? -28.68924 -14.34540 62.62776 1.000 29.47001 150 ASP B CA 1
ATOM 4983 C C . ASP B 1 157 ? -29.72457 -13.35749 62.10251 1.000 24.89779 150 ASP B C 1
ATOM 4984 O O . ASP B 1 157 ? -30.75113 -13.12216 62.74683 1.000 24.66833 150 ASP B O 1
ATOM 4993 N N . THR B 1 158 ? -29.45682 -12.74807 60.94688 1.000 23.23635 151 THR B N 1
ATOM 4994 C CA . THR B 1 158 ? -30.36747 -11.74517 60.40090 1.000 21.95352 151 THR B CA 1
ATOM 4995 C C . THR B 1 158 ? -31.70405 -12.36489 60.01252 1.000 21.49106 151 THR B C 1
ATOM 4996 O O . THR B 1 158 ? -32.76291 -11.76499 60.23914 1.000 21.83350 151 THR B O 1
ATOM 5007 N N . LEU B 1 159 ? -31.67992 -13.56346 59.42673 1.000 18.70400 152 LEU B N 1
ATOM 5008 C CA . LEU B 1 159 ? -32.92575 -14.25441 59.10465 1.000 23.60148 152 LEU B CA 1
ATOM 5009 C C . LEU B 1 159 ? -33.70875 -14.59235 60.36832 1.000 24.11277 152 LEU B C 1
ATOM 5010 O O . LEU B 1 159 ? -34.93796 -14.47264 60.39889 1.000 23.58794 152 LEU B O 1
ATOM 5026 N N . ASN B 1 160 ? -33.01227 -15.02995 61.42044 1.000 25.55995 153 ASN B N 1
ATOM 5027 C CA . ASN B 1 160 ? -33.68136 -15.32700 62.68105 1.000 27.25102 153 ASN B CA 1
ATOM 5028 C C . ASN B 1 160 ? -34.31207 -14.07553 63.27858 1.000 25.81031 153 ASN B C 1
ATOM 5029 O O . ASN B 1 160 ? -35.42429 -14.13056 63.81228 1.000 24.65363 153 ASN B O 1
ATOM 5040 N N . ASN B 1 161 ? -33.60439 -12.94502 63.21616 1.000 24.97011 154 ASN B N 1
ATOM 5041 C CA . ASN B 1 161 ? -34.13117 -11.69895 63.75815 1.000 25.02789 154 ASN B CA 1
ATOM 5042 C C . ASN B 1 161 ? -35.34581 -11.22838 62.97671 1.000 23.41267 154 ASN B C 1
ATOM 5043 O O . ASN B 1 161 ? -36.28250 -10.66752 63.55698 1.000 22.74044 154 ASN B O 1
ATOM 5054 N N . TYR B 1 162 ? -35.34667 -11.43241 61.65935 1.000 21.72910 155 TYR B N 1
ATOM 5055 C CA . TYR B 1 162 ? -36.52159 -11.06730 60.87496 1.000 21.63594 155 TYR B CA 1
ATOM 5056 C C . TYR B 1 162 ? -37.73219 -11.91382 61.26713 1.000 22.73580 155 TYR B C 1
ATOM 5057 O O . TYR B 1 162 ? -38.83993 -11.38454 61.43177 1.000 21.11287 155 TYR B O 1
ATOM 5075 N N . ASP B 1 163 ? -37.54384 -13.23029 61.41221 1.000 24.11879 156 ASP B N 1
ATOM 5076 C CA . ASP B 1 163 ? -38.62836 -14.09286 61.87653 1.000 27.97056 156 ASP B CA 1
ATOM 5077 C C . ASP B 1 163 ? -39.17509 -13.62733 63.21940 1.000 26.50761 156 ASP B C 1
ATOM 5078 O O . ASP B 1 163 ? -40.39314 -13.62730 63.43307 1.000 26.56185 156 ASP B O 1
ATOM 5087 N N . THR B 1 164 ? -38.28897 -13.24623 64.14205 1.000 24.96489 157 THR B N 1
ATOM 5088 C CA . THR B 1 164 ? -38.73569 -12.77309 65.44975 1.000 26.32191 157 THR B CA 1
ATOM 5089 C C . THR B 1 164 ? -39.60772 -11.53950 65.30772 1.000 25.20011 157 THR B C 1
ATOM 5090 O O . THR B 1 164 ? -40.66355 -11.42664 65.94566 1.000 24.02066 157 THR B O 1
ATOM 5101 N N . LEU B 1 165 ? -39.17471 -10.59539 64.47506 1.000 22.92235 158 LEU B N 1
ATOM 5102 C CA . LEU B 1 165 ? -39.92297 -9.36101 64.30682 1.000 22.57518 158 LEU B CA 1
ATOM 5103 C C . LEU B 1 165 ? -41.27852 -9.63314 63.67418 1.000 22.81009 158 LEU B C 1
ATOM 5104 O O . LEU B 1 165 ? -42.27897 -9.01465 64.04393 1.000 22.04742 158 LEU B O 1
ATOM 5120 N N . GLU B 1 166 ? -41.33045 -10.55121 62.70769 1.000 23.56859 159 GLU B N 1
ATOM 5121 C CA . GLU B 1 166 ? -42.60219 -10.88895 62.08380 1.000 27.71784 159 GLU B CA 1
ATOM 5122 C C . GLU B 1 166 ? -43.57233 -11.46317 63.11053 1.000 27.58944 159 GLU B C 1
ATOM 5123 O O . GLU B 1 166 ? -44.76206 -11.11908 63.11801 1.000 24.31461 159 GLU B O 1
ATOM 5135 N N . GLU B 1 167 ? -43.08131 -12.34195 63.98846 1.000 24.47772 160 GLU B N 1
ATOM 5136 C CA . GLU B 1 167 ? -43.91815 -12.89323 65.05278 1.000 31.12987 160 GLU B CA 1
ATOM 5137 C C . GLU B 1 167 ? -44.33077 -11.81423 66.04905 1.000 29.08305 160 GLU B C 1
ATOM 5138 O O . GLU B 1 167 ? -45.49720 -11.75342 66.46710 1.000 26.86122 160 GLU B O 1
ATOM 5150 N N . GLU B 1 168 ? -43.39198 -10.95010 66.43724 1.000 27.79240 161 GLU B N 1
ATOM 5151 C CA . GLU B 1 168 ? -43.70679 -9.83241 67.32833 1.000 30.57705 161 GLU B CA 1
ATOM 5152 C C . GLU B 1 168 ? -44.74781 -8.89799 66.71412 1.000 27.72053 161 GLU B C 1
ATOM 5153 O O . GLU B 1 168 ? -45.66409 -8.42608 67.40499 1.000 28.09972 161 GLU B O 1
ATOM 5165 N N . THR B 1 169 ? -44.62384 -8.61596 65.41759 1.000 24.48124 162 THR B N 1
ATOM 5166 C CA . THR B 1 169 ? -45.55800 -7.70995 64.75586 1.000 25.56107 162 THR B CA 1
ATOM 5167 C C . THR B 1 169 ? -46.93440 -8.34800 64.62020 1.000 25.70490 162 THR B C 1
ATOM 5168 O O . THR B 1 169 ? -47.96084 -7.67723 64.80936 1.000 25.67611 162 THR B O 1
ATOM 5179 N N . ASP B 1 170 ? -46.97649 -9.64251 64.29181 1.000 26.56671 163 ASP B N 1
ATOM 5180 C CA . ASP B 1 170 ? -48.24483 -10.36531 64.27385 1.000 30.32580 163 ASP B CA 1
ATOM 5181 C C . ASP B 1 170 ? -48.93653 -10.30504 65.63416 1.000 30.34303 163 ASP B C 1
ATOM 5182 O O . ASP B 1 170 ? -50.15928 -10.11881 65.70779 1.000 29.07977 163 ASP B O 1
ATOM 5191 N N . ASP B 1 171 ? -48.17749 -10.46339 66.72472 1.000 29.64135 164 ASP B N 1
ATOM 5192 C CA . ASP B 1 171 ? -48.77227 -10.37335 68.05537 1.000 33.06459 164 ASP B CA 1
ATOM 5193 C C . ASP B 1 171 ? -49.42101 -9.01404 68.28441 1.000 31.06168 164 ASP B C 1
ATOM 5194 O O . ASP B 1 171 ? -50.50401 -8.92758 68.87994 1.000 31.26968 164 ASP B O 1
ATOM 5203 N N . LEU B 1 172 ? -48.77331 -7.93742 67.83486 1.000 29.19249 165 LEU B N 1
ATOM 5204 C CA . LEU B 1 172 ? -49.35647 -6.61162 68.01438 1.000 28.68205 165 LEU B CA 1
ATOM 5205 C C . LEU B 1 172 ? -50.65769 -6.48235 67.23697 1.000 29.06827 165 LEU B C 1
ATOM 5206 O O . LEU B 1 172 ? -51.67140 -6.01339 67.77290 1.000 29.17972 165 LEU B O 1
ATOM 5222 N N . LYS B 1 173 ? -50.65644 -6.90464 65.97314 1.000 28.38234 166 LYS B N 1
ATOM 5223 C CA . LYS B 1 173 ? -51.87721 -6.81573 65.18166 1.000 26.80091 166 LYS B CA 1
ATOM 5224 C C . LYS B 1 173 ? -52.99151 -7.65414 65.79841 1.000 27.26651 166 LYS B C 1
ATOM 5225 O O . LYS B 1 173 ? -54.16277 -7.24967 65.79410 1.000 26.95692 166 LYS B O 1
ATOM 5244 N N . ASN B 1 174 ? -52.65203 -8.83222 66.32518 1.000 29.56097 167 ASN B N 1
ATOM 5245 C CA . ASN B 1 174 ? -53.66531 -9.66227 66.96675 1.000 33.06642 167 ASN B CA 1
ATOM 5246 C C . ASN B 1 174 ? -54.24489 -8.95392 68.18097 1.000 33.59384 167 ASN B C 1
ATOM 5247 O O . ASN B 1 174 ? -55.46123 -8.98933 68.40962 1.000 34.62211 167 ASN B O 1
ATOM 5258 N N . ARG B 1 175 ? -53.39393 -8.27036 68.94803 1.000 31.65756 168 ARG B N 1
ATOM 5259 C CA . ARG B 1 175 ? -53.86931 -7.57611 70.13713 1.000 34.02639 168 ARG B CA 1
ATOM 5260 C C . ARG B 1 175 ? -54.74589 -6.39167 69.76483 1.000 32.22778 168 ARG B C 1
ATOM 5261 O O . ARG B 1 175 ? -55.73924 -6.11349 70.44110 1.000 33.82184 168 ARG B O 1
ATOM 5282 N N . LEU B 1 176 ? -54.40636 -5.68877 68.68274 1.000 30.45342 169 LEU B N 1
ATOM 5283 C CA . LEU B 1 176 ? -55.24178 -4.57933 68.24407 1.000 31.06184 169 LEU B CA 1
ATOM 5284 C C . LEU B 1 176 ? -56.61540 -5.07325 67.80785 1.000 31.03646 169 LEU B C 1
ATOM 5285 O O . LEU B 1 176 ? -57.63844 -4.46024 68.14011 1.000 31.78819 169 LEU B O 1
ATOM 5301 N N . GLN B 1 177 ? -56.65713 -6.19195 67.07759 1.000 30.65446 170 GLN B N 1
ATOM 5302 C CA . GLN B 1 177 ? -57.91938 -6.70064 66.54754 1.000 32.93507 170 GLN B CA 1
ATOM 5303 C C . GLN B 1 177 ? -58.77187 -7.32459 67.64910 1.000 36.65250 170 GLN B C 1
ATOM 5304 O O . GLN B 1 177 ? -60.00035 -7.18607 67.64398 1.000 38.38091 170 GLN B O 1
ATOM 5318 N N . ALA B 1 178 ? -58.14155 -7.99932 68.61179 1.000 38.33395 171 ALA B N 1
ATOM 5319 C CA . ALA B 1 178 ? -58.87801 -8.49104 69.77274 1.000 43.14630 171 ALA B CA 1
ATOM 5320 C C . ALA B 1 178 ? -59.37666 -7.33380 70.62546 1.000 47.11522 171 ALA B C 1
ATOM 5321 O O . ALA B 1 178 ? -60.48910 -7.37973 71.16098 1.000 49.10930 171 ALA B O 1
ATOM 5328 N N . LEU B 1 179 ? -58.56195 -6.28650 70.76106 1.000 49.82336 172 LEU B N 1
ATOM 5329 C CA . LEU B 1 179 ? -58.98734 -5.09665 71.48859 1.000 55.84201 172 LEU B CA 1
ATOM 5330 C C . LEU B 1 179 ? -60.25335 -4.51255 70.87498 1.000 60.72430 172 LEU B C 1
ATOM 5331 O O . LEU B 1 179 ? -61.21536 -4.19956 71.58567 1.000 64.03620 172 LEU B O 1
ATOM 5347 N N . GLU B 1 180 ? -60.27366 -4.37351 69.54685 1.000 62.35463 173 GLU B N 1
ATOM 5348 C CA . GLU B 1 180 ? -61.42856 -3.80227 68.85929 1.000 67.35885 173 GLU B CA 1
ATOM 5349 C C . GLU B 1 180 ? -62.72042 -4.50204 69.25855 1.000 73.23359 173 GLU B C 1
ATOM 5350 O O . GLU B 1 180 ? -63.76519 -3.85841 69.40897 1.000 75.84035 173 GLU B O 1
ATOM 5362 N N . LYS B 1 181 ? -62.66917 -5.81697 69.42858 1.000 76.31411 174 LYS B N 1
ATOM 5363 C CA . LYS B 1 181 ? -63.85867 -6.60793 69.71240 1.000 82.61264 174 LYS B CA 1
ATOM 5364 C C . LYS B 1 181 ? -63.94303 -6.98445 71.19104 1.000 87.26302 174 LYS B C 1
ATOM 5365 O O . LYS B 1 181 ? -63.25690 -7.89624 71.65130 1.000 87.88307 174 LYS B O 1
#

B-factor: mean 48.84, std 23.27, range [15.44, 178.84]

Radius of gyration: 28.39 Å; Cα contacts (8 Å, |Δi|>4): 519; chains: 2; bounding box: 82×64×64 Å

Secondary structure (DSSP, 8-state):
-EEEEEEEEETTEEEEEEEEEEEESS-GGGEEEEEEE-SS-EEEEEEEHHHHHHHHHHTT--HHHHHHHHIIIII--EEEEEETTTTEEEEEEEETTEEEEEEEEE-EE-S-HHHHHHHHHHHHHHHHHHHHHHHHHHHHHHHHHHHHHHHHHHHHHHHHHHHHHHT-/-EEEEE-BSS-TTS-EEEEEE--GGG-EEEEEE-SS-EEEEEE-HHHHHHHHHHTT--HHHHHHHHHHHH---EEEEE-TTT-EEEEEEEETTEEEEEEEEE-EEPS-HHHHHHHHHHHHHHHHHHHHHHHHHHHHHHHHHHHHHHHHHHHHHHHHHHHHHHH-

GO terms:
  GO:0005516 calmodulin binding (F, IDA)
  GO:0005634 nucleus (C, IDA)
  GO:0005822 inner plaque of spindle pole body (C, IDA)
  GO:0005823 central plaque of spindle pole body (C, IDA)
  GO:0044877 protein-containing complex binding (F, IDA)
  GO:0110120 gamma-tubulin complex localization to nuclear side of mitotic spindle pole body (P, IDA)
  GO:0065003 protein-containing complex assembly (P, IDA)
  GO:0000742 karyogamy involved in conjugation with cellular fusion (P, IGI)
  GO:0000742 karyogamy involved in conjugation with cellular fusion (P, IMP)
  GO:0005200 structural constituent of cytoskeleton (F, IMP)
  GO:0005634 nucleus (C, HDA)
  GO:0044877 protein-containing complex binding (F, IMP)
  GO:1902440 protein localization to mitotic spindle pole body (P, IMP)
  GO:0090063 positive regulation of microtubule nucleation (P, IMP)
  GO:0065003 protein-containing complex assembly (P, IMP)
  GO:0000022 mitotic spindle elongation (P, IMP)
  GO:0110120 gamma-tubulin complex localization to nuclear side of mitotic spindle pole body (P, IPI)
  GO:0005515 protein binding (F, IPI)

Solvent-accessible surface area: 19029 Å² total; per-residue (Å²): 107,121,54,87,18,7,80,8,102,3,84,68,78,94,103,59,26,1,0,0,19,0,34,42,142,158,56,3,75,45,15,4,55,0,7,0,0,10,0,74,15,0,5,35,11,104,7,44,103,76,81,1,41,114,47,1,111,105,75,100,41,104,60,41,110,2,6,27,12,0,102,107,2,0,24,98,129,46,37,21,21,4,51,87,172,68,32,62,0,37,0,39,48,50,105,194,148,93,63,91,98,4,0,20,16,112,6,135,122,22,164,61,29,20,96,29,0,38,82,0,0,27,71,1,18,69,43,18,122,70,17,92,107,63,12,147,123,17,106,124,69,37,76,58,17,76,81,81,56,85,91,17,67,121,75,1,68,84,8,85,98,136,6,121,70,105,100,213,90,69,14,8,90,8,101,2,100,82,47,96,102,44,28,0,0,0,18,0,42,118,93,3,96,72,8,7,52,0,7,0,0,16,0,77,27,0,4,36,2,100,7,47,86,83,91,14,58,110,38,8,103,105,60,95,40,115,164,46,131,0,12,12,11,1,89,132,0,0,39,100,168,52,45,17,29,9,46,53,160,62,20,114,0,25,0,36,56,66,129,178,158,97,50,88,136,0,15,37,9,59,0,95,122,21,155,67,26,7,100,32,0,34,78,0,1,27,65,0,19,65,47,11,133,67,16,99,136,58,4,118,94,9,122,110,54,37,75,76,12,58,90,80,56,92,86,9,66,122,65,2,59,79,14,83,90,114,13,125,70,79,145,217

Foldseek 3Di:
DDKAKDWAAAPVGRPAIKIWIKADDPDVLQKIKIWIDRLPWIWIDIAGNVNLVVQCVVVVHDSVVLSVVCCCPRRHVKHWHADPVQQKIWMWDDDVPDIDTSDIDRTHIDPCRVVVSVVVVVVVVVVVVVVVVVVVVVVVVVVVVVVVVVVVVVVVVVVVVVVVVVVD/DAKDWAAAPVGNPAIKIWDWADLPLAWTKIKIDRLPWIWIFTGGNVNLVVQCVVVVHDSVVLSVCVVDPRRHVKHWYADPVQQKIWIWDDDPNDIDTSGITHTHIDPCVVVVVVVVVVVVVVVVVVVVVVVVVVVVVVVVVVVVVVVVVVVVVVVVVVVVVVVD

Nearest PDB structures (foldseek):
  7m3p-assembly1_A  TM=1.006E+00  e=1.086E-28  Homo sapiens
  1ik9-assembly1_B  TM=8.846E-01  e=1.259E-22  Homo sapiens
  5cj4-assembly2_D  TM=8.960E-01  e=2.806E-22  Homo sapiens
  8ezb-assembly1_G  TM=8.446E-01  e=1.964E-21  Homo sapiens
  3ii6-assembly2_D  TM=8.854E-01  e=1.632E-20  Homo sapiens

InterPro domains:
  IPR040593 Spindle pole body component 110, C-terminal [PF18520] (894-944)